Protein AF-A0A914MYS1-F1 (afdb_monomer_lite)

pLDDT: mean 74.55, std 24.19, range [23.77, 98.25]

Foldseek 3Di:
DDDDDDDDDDDDDDPPPPDDLDFDCVLVVPLDDDDPPDPPDDDDDDDDDDDDDDDDDPPDDPPPPVQDDCLQAPVSVLVQLLSVLLLLVCCVVPHQCLLVLLLLLVRSQHPDALVLLLQLLQQSLQQADDPPHLSHDPPRDPVLNVQLQVLSVVSVPDPDRPVSVVSSVSNNVSCSVVNSSSRVVSNVSSVVCVVCVVPDPVSCVSVVLVVPDDPPPSVSSLVSSVVSLLVVLVVLQCQCPVDDHRQNQRGDSNSLSVNQSSLQCCCPRSNRDDPPPVSVVSSVLHHYRPDDDPPDPPDDSCVRHPDDDDDDDDQWDDDPPWIWGKDFDSHWDADPPPRRTQHHRRTIDIDTPPPDDDD

Radius of gyration: 26.2 Å; chains: 1; bounding box: 95×77×82 Å

InterPro domains:
  IPR015212 Regulator of G protein signalling-like domain [PF09128] (69-269)
  IPR016137 RGS domain [PS50132] (73-175)
  IPR036305 RGS domain superfamily [SSF48097] (67-236)
  IPR044926 RGS, subdomain 2 [G3DSA:1.10.167.10] (43-274)
  IPR046349 C1-like domain superfamily [SSF57889] (318-353)

Secondary structure (DSSP, 8-state):
------------------------GGGTTTS--------------------------------SS--S-TTSSHHHHHT-HHHHHHHHHHHHHHS-THHHHHHHHHHT-----HHHHHHHHHHHIIIIISTT-TTPPTT--HHHHHHHHHHHHHHHH---HHHHHHHHHHHHHHHHHHHHHHHHHHHHHHHHHHHHTTT-TTTHHHHHHHHTS-TT-HHHHHHHHHHHHHHHHHHHHHHH-SSSS--GGGS-HHHHHHHHHHHHIIIIIS------HHHHHHHTTS--TTPPPPSSS---GGGGTS-SSS-PPPSEEEETTEEEEEEE--S--B-TTT-PBP-SSS-EEEEE-------

Sequence (359 aa):
MRTTNNSSVPLRAADAAVGRVEPIRSWIETGGMHYVQADVLPIGDEEEEEEEDGGEGSEGDNEDMETAGPFTNLQDLKTRPAHLTVFFTYLLNNANPSSLLFYLITDVFPSSNVKDMRRFAYELFSTFLIPGAPLQLPNISQHDIQAIDKILIKMSSTPSTSTQQQDIEQLRKLFIPTRTKAVGQINEQLALFRRKKHLDPNFVEEYSQLESLARADHSAELRLSERILFRTLSHLMHLANPIGPPEFGNCERKTLALIISVATLIKVVMGLRTNHSNWEKLLDKCPTFLSQLPKTGGTSMFKMLGSGGGTSIKQKLQLKEHQFILQHVFVTVHCYQCREAVWGVNPQAYFCQSKFMYY

Organism: Meloidogyne incognita (NCBI:txid6306)

Structure (mmCIF, N/CA/C/O backbone):
data_AF-A0A914MYS1-F1
#
_entry.id   AF-A0A914MYS1-F1
#
loop_
_atom_site.group_PDB
_atom_site.id
_atom_site.type_symbol
_atom_site.label_atom_id
_atom_site.label_alt_id
_atom_site.label_comp_id
_atom_site.label_asym_id
_atom_site.label_entity_id
_atom_site.label_seq_id
_atom_site.pdbx_PDB_ins_code
_atom_site.Cartn_x
_atom_site.Cartn_y
_atom_site.Cartn_z
_atom_site.occupancy
_atom_site.B_iso_or_equiv
_atom_site.auth_seq_id
_atom_site.auth_comp_id
_atom_site.auth_asym_id
_atom_site.auth_atom_id
_atom_site.pdbx_PDB_model_num
ATOM 1 N N . MET A 1 1 ? 63.834 30.681 18.164 1.00 35.59 1 MET A N 1
ATOM 2 C CA . MET A 1 1 ? 63.649 29.401 17.438 1.00 35.59 1 MET A CA 1
ATOM 3 C C . MET A 1 1 ? 62.329 28.811 17.920 1.00 35.59 1 MET A C 1
ATOM 5 O O . MET A 1 1 ? 62.217 28.569 19.108 1.00 35.59 1 MET A O 1
ATOM 9 N N . ARG A 1 2 ? 61.237 29.006 17.161 1.00 29.62 2 ARG A N 1
ATOM 10 C CA . ARG A 1 2 ? 60.604 28.017 16.247 1.00 29.62 2 ARG A CA 1
ATOM 11 C C . ARG A 1 2 ? 60.186 26.734 16.978 1.00 29.62 2 ARG A C 1
ATOM 13 O O . ARG A 1 2 ? 61.052 26.110 17.562 1.00 29.62 2 ARG A O 1
ATOM 20 N N . THR A 1 3 ? 58.963 26.213 16.945 1.00 29.20 3 THR A N 1
ATOM 21 C CA . THR A 1 3 ? 57.626 26.576 16.422 1.00 29.20 3 THR A CA 1
ATOM 22 C C . THR A 1 3 ? 56.734 25.445 16.958 1.00 29.20 3 THR A C 1
ATOM 24 O O . THR A 1 3 ? 57.130 24.285 16.856 1.00 29.20 3 THR A O 1
ATOM 27 N N . THR A 1 4 ? 55.570 25.737 17.535 1.00 31.97 4 THR A N 1
ATOM 28 C CA . THR A 1 4 ? 54.599 24.718 17.965 1.00 31.97 4 THR A CA 1
ATOM 29 C C . THR A 1 4 ? 53.824 24.208 16.748 1.00 31.97 4 THR A C 1
ATOM 31 O O . THR A 1 4 ? 53.090 24.958 16.110 1.00 31.97 4 THR A O 1
ATOM 34 N N . ASN A 1 5 ? 54.018 22.934 16.396 1.00 29.88 5 ASN A N 1
ATOM 35 C CA . ASN A 1 5 ? 53.283 22.274 15.319 1.00 29.88 5 ASN A CA 1
ATOM 36 C C . ASN A 1 5 ? 51.890 21.875 15.815 1.00 29.88 5 ASN A C 1
ATOM 38 O O . ASN A 1 5 ? 51.742 20.983 16.647 1.00 29.88 5 ASN A O 1
ATOM 42 N N . ASN A 1 6 ? 50.882 22.552 15.277 1.00 30.53 6 ASN A N 1
ATOM 43 C CA . ASN A 1 6 ? 49.473 22.240 15.433 1.00 30.53 6 ASN A CA 1
ATOM 44 C C . ASN A 1 6 ? 49.066 21.380 14.223 1.00 30.53 6 ASN A C 1
ATOM 46 O O . ASN A 1 6 ? 48.874 21.922 13.136 1.00 30.53 6 ASN A O 1
ATOM 50 N N . SER A 1 7 ? 49.004 20.051 14.370 1.00 29.64 7 SER A N 1
ATOM 51 C CA . SER A 1 7 ? 48.441 19.174 13.333 1.00 29.64 7 SER A CA 1
ATOM 52 C C . SER A 1 7 ? 47.048 18.711 13.744 1.00 29.64 7 SER A C 1
ATOM 54 O O . SER A 1 7 ? 46.871 17.847 14.603 1.00 29.64 7 SER A O 1
ATOM 56 N N . SER A 1 8 ? 46.072 19.324 13.094 1.00 29.33 8 SER A N 1
ATOM 57 C CA . SER A 1 8 ? 44.671 18.949 12.993 1.00 29.33 8 SER A CA 1
ATOM 58 C C . SER A 1 8 ? 44.510 17.486 12.565 1.00 29.33 8 SER A C 1
ATOM 60 O O . SER A 1 8 ? 44.857 17.108 11.448 1.00 29.33 8 SER A O 1
ATOM 62 N N . VAL A 1 9 ? 43.938 16.665 13.448 1.00 30.95 9 VAL A N 1
ATOM 63 C CA . VAL A 1 9 ? 43.427 15.331 13.109 1.00 30.95 9 VAL A CA 1
ATOM 64 C C . VAL A 1 9 ? 41.960 15.491 12.686 1.00 30.95 9 VAL A C 1
ATOM 66 O O . VAL A 1 9 ? 41.184 16.077 13.444 1.00 30.95 9 VAL A O 1
ATOM 69 N N . PRO A 1 10 ? 41.549 15.023 11.495 1.00 28.70 10 PRO A N 1
ATOM 70 C CA . PRO A 1 10 ? 40.179 15.183 11.028 1.00 28.70 10 PRO A CA 1
ATOM 71 C C . PRO A 1 10 ? 39.231 14.257 11.801 1.00 28.70 10 PRO A C 1
ATOM 73 O O . PRO A 1 10 ? 39.496 13.064 11.968 1.00 28.70 10 PRO A O 1
ATOM 76 N N . LEU A 1 11 ? 38.103 14.817 12.252 1.00 27.12 11 LEU A N 1
ATOM 77 C CA . LEU A 1 11 ? 36.970 14.062 12.779 1.00 27.12 11 LEU A CA 1
ATOM 78 C C . LEU A 1 11 ? 36.492 13.069 11.713 1.00 27.12 11 LEU A C 1
ATOM 80 O O . LEU A 1 11 ? 35.950 13.455 10.679 1.00 27.12 11 LEU A O 1
ATOM 84 N N . ARG A 1 12 ? 36.688 11.777 11.991 1.00 25.69 12 ARG A N 1
ATOM 85 C CA . ARG A 1 12 ? 36.013 10.679 11.300 1.00 25.69 12 ARG A CA 1
ATOM 86 C C . ARG A 1 12 ? 34.506 10.926 11.353 1.00 25.69 12 ARG A C 1
ATOM 88 O O . ARG A 1 12 ? 33.934 11.013 12.439 1.00 25.69 12 ARG A O 1
ATOM 95 N N . ALA A 1 13 ? 33.887 11.021 10.180 1.00 25.92 13 ALA A N 1
ATOM 96 C CA . ALA A 1 13 ? 32.447 10.943 10.024 1.00 25.92 13 ALA A CA 1
ATOM 97 C C . ALA A 1 13 ? 31.958 9.649 10.688 1.00 25.92 13 ALA A C 1
ATOM 99 O O . ALA A 1 13 ? 32.401 8.553 10.345 1.00 25.92 13 ALA A O 1
ATOM 100 N N . ALA A 1 14 ? 31.104 9.790 11.697 1.00 26.34 14 ALA A N 1
ATOM 101 C CA . ALA A 1 14 ? 30.389 8.671 12.272 1.00 26.34 14 ALA A CA 1
ATOM 102 C C . ALA A 1 14 ? 29.334 8.232 11.252 1.00 26.34 14 ALA A C 1
ATOM 104 O O . ALA A 1 14 ? 28.322 8.910 11.073 1.00 26.34 14 ALA A O 1
ATOM 105 N N . ASP A 1 15 ? 29.595 7.118 10.572 1.00 23.77 15 ASP A N 1
ATOM 106 C CA . ASP A 1 15 ? 28.596 6.404 9.786 1.00 23.77 15 ASP A CA 1
ATOM 107 C C . ASP A 1 15 ? 27.426 6.029 10.701 1.00 23.77 15 ASP A C 1
ATOM 109 O O . ASP A 1 15 ? 27.505 5.122 11.535 1.00 23.77 15 ASP A O 1
ATOM 113 N N . ALA A 1 16 ? 26.319 6.757 10.564 1.00 26.77 16 ALA A N 1
ATOM 114 C CA . ALA A 1 16 ? 25.045 6.373 11.140 1.00 26.77 16 ALA A CA 1
ATOM 115 C C . ALA A 1 16 ? 24.531 5.161 10.356 1.00 26.77 16 ALA A C 1
ATOM 117 O O . ALA A 1 16 ? 23.918 5.297 9.297 1.00 26.77 16 ALA A O 1
ATOM 118 N N . ALA A 1 17 ? 24.804 3.966 10.879 1.00 26.28 17 ALA A N 1
ATOM 119 C CA . ALA A 1 17 ? 24.225 2.718 10.409 1.00 26.28 17 ALA A CA 1
ATOM 120 C C . ALA A 1 17 ? 22.691 2.797 10.502 1.00 26.28 17 ALA A C 1
ATOM 122 O O . ALA A 1 17 ? 22.085 2.556 11.548 1.00 26.28 17 ALA A O 1
ATOM 123 N N . VAL A 1 18 ? 22.051 3.170 9.395 1.00 31.78 18 VAL A N 1
ATOM 124 C CA . VAL A 1 18 ? 20.610 3.020 9.202 1.00 31.78 18 VAL A CA 1
ATOM 125 C C . VAL A 1 18 ? 20.358 1.521 9.122 1.00 31.78 18 VAL A C 1
ATOM 127 O O . VAL A 1 18 ? 20.765 0.874 8.160 1.00 31.78 18 VAL A O 1
ATOM 130 N N . GLY A 1 19 ? 19.751 0.967 10.173 1.00 27.92 19 GLY A N 1
ATOM 131 C CA . GLY A 1 19 ? 19.422 -0.450 10.270 1.00 27.92 19 GLY A CA 1
ATOM 132 C C . GLY A 1 19 ? 18.659 -0.910 9.033 1.00 27.92 19 GLY A C 1
ATOM 133 O O . GLY A 1 19 ? 17.499 -0.552 8.837 1.00 27.92 19 GLY A O 1
ATOM 134 N N . ARG A 1 20 ? 19.337 -1.688 8.189 1.00 29.69 20 ARG A N 1
ATOM 135 C CA . ARG A 1 20 ? 18.742 -2.407 7.068 1.00 29.69 20 ARG A CA 1
ATOM 136 C C . ARG A 1 20 ? 17.764 -3.416 7.676 1.00 29.69 20 ARG A C 1
ATOM 138 O O . ARG A 1 20 ? 18.187 -4.331 8.374 1.00 29.69 20 ARG A O 1
ATOM 145 N N . VAL A 1 21 ? 16.462 -3.203 7.491 1.00 37.59 21 VAL A N 1
ATOM 146 C CA . VAL A 1 21 ? 15.444 -4.193 7.861 1.00 37.59 21 VAL A CA 1
ATOM 147 C C . VAL A 1 21 ? 15.612 -5.353 6.884 1.00 37.59 21 VAL A C 1
ATOM 149 O O . VAL A 1 21 ? 15.306 -5.211 5.703 1.00 37.59 21 VAL A O 1
ATOM 152 N N . GLU A 1 22 ? 16.191 -6.463 7.340 1.00 29.09 22 GLU A N 1
ATOM 153 C CA . GLU A 1 22 ? 16.286 -7.665 6.515 1.00 29.09 22 GLU A CA 1
ATOM 154 C C . GLU A 1 22 ? 14.887 -8.277 6.325 1.00 29.09 22 GLU A C 1
ATOM 156 O O . GLU A 1 22 ? 14.146 -8.405 7.307 1.00 29.09 22 GLU A O 1
ATOM 161 N N . PRO A 1 23 ? 14.508 -8.667 5.093 1.00 37.34 23 PRO A N 1
ATOM 162 C CA . PRO A 1 23 ? 13.283 -9.418 4.854 1.00 37.34 23 PRO A CA 1
ATOM 163 C C . PRO A 1 23 ? 13.288 -10.706 5.679 1.00 37.34 23 PRO A C 1
ATOM 165 O O . PRO A 1 23 ? 14.294 -11.417 5.755 1.00 37.34 23 PRO A O 1
ATOM 168 N N . ILE A 1 24 ? 12.154 -11.037 6.292 1.00 43.22 24 ILE A N 1
ATOM 169 C CA . ILE A 1 24 ? 12.028 -12.276 7.057 1.00 43.22 24 ILE A CA 1
ATOM 170 C C . ILE A 1 24 ? 12.084 -13.464 6.074 1.00 43.22 24 ILE A C 1
ATOM 172 O O . ILE A 1 24 ? 11.140 -13.704 5.320 1.00 43.22 24 ILE A O 1
ATOM 176 N N . ARG A 1 25 ? 13.168 -14.254 6.122 1.00 36.50 25 ARG A N 1
ATOM 177 C CA . ARG A 1 25 ? 13.367 -15.455 5.280 1.00 36.50 25 ARG A CA 1
ATOM 178 C C . ARG A 1 25 ? 12.234 -16.490 5.392 1.00 36.50 25 ARG A C 1
ATOM 180 O O . ARG A 1 25 ? 11.961 -17.184 4.421 1.00 36.50 25 ARG A O 1
ATOM 187 N N . SER A 1 26 ? 11.512 -16.552 6.518 1.00 34.78 26 SER A N 1
ATOM 188 C CA . SER A 1 26 ? 10.449 -17.551 6.735 1.00 34.78 26 SER A CA 1
ATOM 189 C C . SER A 1 26 ? 9.198 -17.369 5.860 1.00 34.78 26 SER A C 1
ATOM 191 O O . SER A 1 26 ? 8.416 -18.307 5.723 1.00 34.78 26 SER A O 1
ATOM 193 N N . TRP A 1 27 ? 8.999 -16.203 5.232 1.00 37.81 27 TRP A N 1
ATOM 194 C CA . TRP A 1 27 ? 7.911 -16.004 4.256 1.00 37.81 27 TRP A CA 1
ATOM 195 C C . TRP A 1 27 ? 8.289 -16.429 2.839 1.00 37.81 27 TRP A C 1
ATOM 197 O O . TRP A 1 27 ? 7.408 -16.614 2.002 1.00 37.81 27 TRP A O 1
ATOM 207 N N . ILE A 1 28 ? 9.590 -16.545 2.562 1.00 39.56 28 ILE A N 1
ATOM 208 C CA . ILE A 1 28 ? 10.127 -16.850 1.234 1.00 39.56 28 ILE A CA 1
ATOM 209 C C . ILE A 1 28 ? 9.990 -18.353 0.952 1.00 39.56 28 ILE A C 1
ATOM 211 O O . ILE A 1 28 ? 9.609 -18.735 -0.149 1.00 39.56 28 ILE A O 1
ATOM 215 N N . GLU A 1 29 ? 10.198 -19.202 1.962 1.00 35.75 29 GLU A N 1
ATOM 216 C CA . GLU A 1 29 ? 10.192 -20.666 1.797 1.00 35.75 29 GLU A CA 1
ATOM 217 C C . GLU A 1 29 ? 8.791 -21.280 1.631 1.00 35.75 29 GLU A C 1
ATOM 219 O O . GLU A 1 29 ? 8.664 -22.371 1.088 1.00 35.75 29 GLU A O 1
ATOM 224 N N . THR A 1 30 ? 7.720 -20.589 2.036 1.00 42.47 30 THR A N 1
ATOM 225 C CA . THR A 1 30 ? 6.346 -21.128 1.947 1.00 42.47 30 THR A CA 1
ATOM 226 C C . THR A 1 30 ? 5.554 -20.635 0.734 1.00 42.47 30 THR A C 1
ATOM 228 O O . THR A 1 30 ? 4.589 -21.281 0.338 1.00 42.47 30 THR A O 1
ATOM 231 N N . GLY A 1 31 ? 5.954 -19.519 0.115 1.00 33.44 31 GLY A N 1
ATOM 232 C CA . GLY A 1 31 ? 5.260 -18.927 -1.038 1.00 33.44 31 GLY A CA 1
ATOM 233 C C . GLY A 1 31 ? 5.864 -19.257 -2.407 1.00 33.44 31 GLY A C 1
ATOM 234 O O . GLY A 1 31 ? 5.400 -18.711 -3.404 1.00 33.44 31 GLY A O 1
ATOM 235 N N . GLY A 1 32 ? 6.915 -20.085 -2.451 1.00 32.94 32 GLY A N 1
ATOM 236 C CA . GLY A 1 32 ? 7.741 -20.328 -3.640 1.00 32.94 32 GLY A CA 1
ATOM 237 C C . GLY A 1 32 ? 7.790 -21.775 -4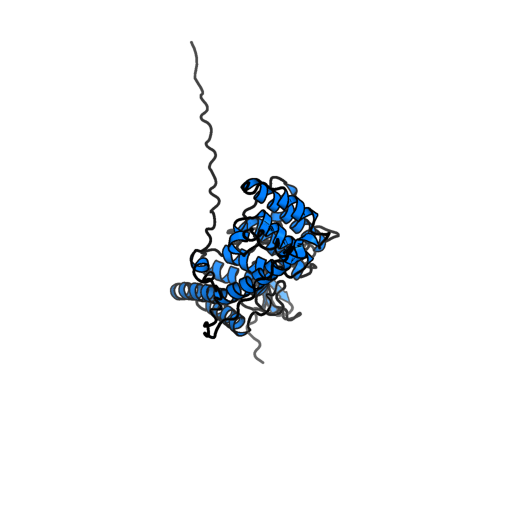.136 1.00 32.94 32 GLY A C 1
ATOM 238 O O . GLY A 1 32 ? 8.675 -22.100 -4.921 1.00 32.94 32 GLY A O 1
ATOM 239 N N . MET A 1 33 ? 6.889 -22.664 -3.701 1.00 27.86 33 MET A N 1
ATOM 240 C CA . MET A 1 33 ? 6.818 -23.994 -4.315 1.00 27.86 33 MET A CA 1
ATOM 241 C C . MET A 1 33 ? 6.222 -23.875 -5.722 1.00 27.86 33 MET A C 1
ATOM 243 O O . MET A 1 33 ? 5.028 -23.639 -5.890 1.00 27.86 33 MET A O 1
ATOM 247 N N . HIS A 1 34 ? 7.101 -24.003 -6.717 1.00 31.89 34 HIS A N 1
ATOM 248 C CA . HIS A 1 34 ? 6.790 -24.122 -8.134 1.00 31.89 34 HIS A CA 1
ATOM 249 C C . HIS A 1 34 ? 5.657 -25.129 -8.373 1.00 31.89 34 HIS A C 1
ATOM 251 O O . HIS A 1 34 ? 5.813 -26.314 -8.090 1.00 31.89 34 HIS A O 1
ATOM 257 N N . TYR A 1 35 ? 4.551 -24.675 -8.962 1.00 26.95 35 TYR A N 1
ATOM 258 C CA . TYR A 1 35 ? 3.716 -25.543 -9.784 1.00 26.95 35 TYR A CA 1
ATOM 259 C C . TYR A 1 35 ? 4.223 -25.410 -11.217 1.00 26.95 35 TYR A C 1
ATOM 261 O O . TYR A 1 35 ? 3.844 -24.495 -11.944 1.00 26.95 35 TYR A O 1
ATOM 269 N N . VAL A 1 36 ? 5.132 -26.306 -11.597 1.00 26.16 36 VAL A N 1
ATOM 270 C CA . VAL A 1 36 ? 5.271 -26.690 -13.001 1.00 26.16 36 VAL A CA 1
ATOM 271 C C . VAL A 1 36 ? 4.129 -27.669 -13.238 1.00 26.16 36 VAL A C 1
ATOM 273 O O . VAL A 1 36 ? 4.161 -28.785 -12.722 1.00 26.16 36 VAL A O 1
ATOM 276 N N . GLN A 1 37 ? 3.078 -27.233 -13.927 1.00 25.05 37 GLN A N 1
ATOM 277 C CA . GLN A 1 37 ? 2.072 -28.160 -14.428 1.00 25.05 37 GLN A CA 1
ATOM 278 C C . GLN A 1 37 ? 2.720 -28.928 -15.584 1.00 25.05 37 GLN A C 1
ATOM 280 O O . GLN A 1 37 ? 2.880 -28.404 -16.681 1.00 25.05 37 GLN A O 1
ATOM 285 N N . ALA A 1 38 ? 3.196 -30.134 -15.286 1.00 26.69 38 ALA A N 1
ATOM 286 C CA . ALA A 1 38 ? 3.610 -31.100 -16.285 1.00 26.69 38 ALA A CA 1
ATOM 287 C C . ALA A 1 38 ? 2.357 -31.851 -16.742 1.00 26.69 38 ALA A C 1
ATOM 289 O O . ALA A 1 38 ? 1.888 -32.749 -16.043 1.00 26.69 38 ALA A O 1
ATOM 290 N N . ASP A 1 39 ? 1.812 -31.480 -17.897 1.00 27.77 39 ASP A N 1
ATOM 291 C CA . ASP A 1 39 ? 0.830 -32.314 -18.583 1.00 27.77 39 ASP A CA 1
ATOM 292 C C . ASP A 1 39 ? 1.596 -33.456 -19.272 1.00 27.77 39 ASP A C 1
ATOM 294 O O . ASP A 1 39 ? 2.022 -33.360 -20.420 1.00 27.77 39 ASP A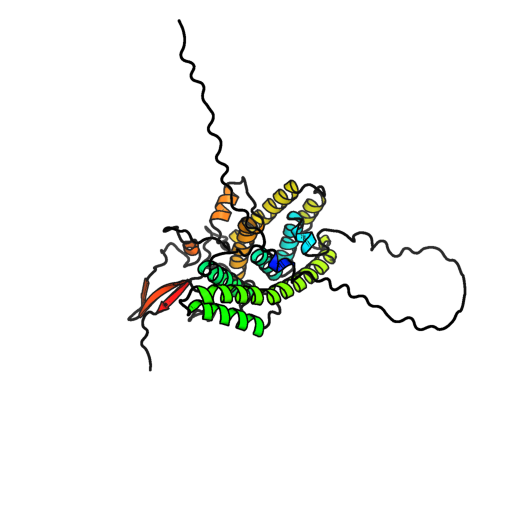 O 1
ATOM 298 N N . VAL A 1 40 ? 1.837 -34.540 -18.528 1.00 29.86 40 VAL A N 1
ATOM 299 C CA . VAL A 1 40 ? 2.242 -35.831 -19.098 1.00 29.86 40 VAL A CA 1
ATOM 300 C C . VAL A 1 40 ? 0.962 -36.528 -19.547 1.00 29.86 40 VAL A C 1
ATOM 302 O O . VAL A 1 40 ? 0.255 -37.125 -18.735 1.00 29.86 40 VAL A O 1
ATOM 305 N N . LEU A 1 41 ? 0.642 -36.430 -20.835 1.00 32.88 41 LEU A N 1
ATOM 306 C CA . LEU A 1 41 ? -0.335 -37.318 -21.459 1.00 32.88 41 LEU A CA 1
ATOM 307 C C . LEU A 1 41 ? 0.332 -38.684 -21.704 1.00 32.88 41 LEU A C 1
ATOM 309 O O . LEU A 1 41 ? 1.464 -38.719 -22.192 1.00 32.88 41 LEU A O 1
ATOM 313 N N . PRO A 1 42 ? -0.318 -39.809 -21.358 1.00 35.03 42 PRO A N 1
ATOM 314 C CA . PRO A 1 42 ? 0.213 -41.125 -21.670 1.00 35.03 42 PRO A CA 1
ATOM 315 C C . PRO A 1 42 ? 0.106 -41.371 -23.178 1.00 35.03 42 PRO A C 1
ATOM 317 O O . PRO A 1 42 ? -0.968 -41.244 -23.765 1.00 35.03 42 PRO A O 1
ATOM 320 N N . ILE A 1 43 ? 1.244 -41.718 -23.775 1.00 34.75 43 ILE A N 1
ATOM 321 C CA . ILE A 1 43 ? 1.382 -42.213 -25.145 1.00 34.75 43 ILE A CA 1
ATOM 322 C C . ILE A 1 43 ? 0.580 -43.517 -25.243 1.00 34.75 43 ILE A C 1
ATOM 324 O O . ILE A 1 43 ? 0.881 -44.481 -24.540 1.00 34.75 43 ILE A O 1
ATOM 328 N N . GLY A 1 44 ? -0.476 -43.503 -26.054 1.00 32.75 44 GLY A N 1
ATOM 329 C CA . GLY A 1 44 ? -1.104 -44.704 -26.588 1.00 32.75 44 GLY A CA 1
ATOM 330 C C . GLY A 1 44 ? -0.463 -45.003 -27.936 1.00 32.75 44 GLY A C 1
ATOM 331 O O . GLY A 1 44 ? -0.411 -44.123 -28.792 1.00 32.75 44 GLY A O 1
ATOM 332 N N . ASP A 1 45 ? 0.068 -46.211 -28.066 1.00 35.16 45 ASP A N 1
ATOM 333 C CA . ASP A 1 45 ? 0.573 -46.778 -29.310 1.00 35.16 45 ASP A CA 1
ATOM 334 C C . ASP A 1 45 ? -0.589 -46.974 -30.297 1.00 35.16 45 ASP A C 1
ATOM 336 O O . ASP A 1 45 ? -1.639 -47.448 -29.872 1.00 35.16 45 ASP A O 1
ATOM 340 N N . GLU A 1 46 ? -0.400 -46.618 -31.572 1.00 37.34 46 GLU A N 1
ATOM 341 C CA . GLU A 1 46 ? -0.945 -47.307 -32.760 1.00 37.34 46 GLU A CA 1
ATOM 342 C C . GLU A 1 46 ? -0.457 -46.601 -34.053 1.00 37.34 46 GLU A C 1
ATOM 344 O O . GLU A 1 46 ? -0.887 -45.504 -34.391 1.00 37.34 46 GLU A O 1
ATOM 349 N N . GLU A 1 47 ? 0.537 -47.247 -34.674 1.00 35.31 47 GLU A N 1
ATOM 350 C CA . GLU A 1 47 ? 0.767 -47.518 -36.109 1.00 35.31 47 GLU A CA 1
ATOM 351 C C . GLU A 1 47 ? 0.721 -46.388 -37.174 1.00 35.31 47 GLU A C 1
ATOM 353 O O . GLU A 1 47 ? -0.314 -45.826 -37.508 1.00 35.31 47 GLU A O 1
ATOM 358 N N . GLU A 1 48 ? 1.925 -46.135 -37.714 1.00 37.94 48 GLU A N 1
ATOM 359 C CA . GLU A 1 48 ? 2.349 -45.900 -39.112 1.00 37.94 48 GLU A CA 1
ATOM 360 C C . GLU A 1 48 ? 1.321 -45.449 -40.170 1.00 37.94 48 GLU A C 1
ATOM 362 O O . GLU A 1 48 ? 0.406 -46.185 -40.507 1.00 37.94 48 GLU A O 1
ATOM 367 N N . GLU A 1 49 ? 1.618 -44.323 -40.834 1.00 36.91 49 GLU A N 1
ATOM 368 C CA . GLU A 1 49 ? 1.617 -44.213 -42.304 1.00 36.91 49 GLU A CA 1
ATOM 369 C C . GLU A 1 49 ? 2.504 -43.014 -42.720 1.00 36.91 49 GLU A C 1
ATOM 371 O O . GLU A 1 49 ? 2.298 -41.874 -42.300 1.00 36.91 49 GLU A O 1
ATOM 376 N N . GLU A 1 50 ? 3.563 -43.310 -43.480 1.00 38.03 50 GLU A N 1
ATOM 377 C CA . GLU A 1 50 ? 4.517 -42.362 -44.065 1.00 38.03 50 GLU A CA 1
ATOM 378 C C . GLU A 1 50 ? 3.920 -41.718 -45.323 1.00 38.03 50 GLU A C 1
ATOM 380 O O . GLU A 1 50 ? 3.566 -42.449 -46.239 1.00 38.03 50 GLU A O 1
ATOM 385 N N . GLU A 1 51 ? 3.925 -40.385 -45.436 1.00 38.34 51 GLU A N 1
ATOM 386 C CA . GLU A 1 51 ? 4.074 -39.705 -46.733 1.00 38.34 51 GLU A CA 1
ATOM 387 C C . GLU A 1 51 ? 4.913 -38.423 -46.556 1.00 38.34 51 GLU A C 1
ATOM 389 O O . GLU A 1 51 ? 4.515 -37.467 -45.887 1.00 38.34 51 GLU A O 1
ATOM 394 N N . GLU A 1 52 ? 6.116 -38.430 -47.141 1.00 42.34 52 GLU A N 1
ATOM 395 C CA . GLU A 1 52 ? 6.943 -37.247 -47.391 1.00 42.34 52 GLU A CA 1
ATOM 396 C C . GLU A 1 52 ? 6.349 -36.446 -48.563 1.00 42.34 52 GLU A C 1
ATOM 398 O O . GLU A 1 52 ? 6.286 -36.954 -49.682 1.00 42.34 52 GLU A O 1
ATOM 403 N N . ASP A 1 53 ? 6.020 -35.168 -48.357 1.00 41.97 53 ASP A N 1
ATOM 404 C CA . ASP A 1 53 ? 6.078 -34.176 -49.437 1.00 41.97 53 ASP A CA 1
ATOM 405 C C . ASP A 1 53 ? 6.558 -32.821 -48.901 1.00 41.97 53 ASP A C 1
ATOM 407 O O . ASP A 1 53 ? 6.099 -32.313 -47.874 1.00 41.97 53 ASP A O 1
ATOM 411 N N . GLY A 1 54 ? 7.560 -32.276 -49.584 1.00 37.28 54 GLY A N 1
ATOM 412 C CA . GLY A 1 54 ? 8.280 -31.070 -49.210 1.00 37.28 54 GLY A CA 1
ATOM 413 C C . GLY A 1 54 ? 7.589 -29.807 -49.713 1.00 37.28 54 GLY A C 1
ATOM 414 O O . GLY A 1 54 ? 7.163 -29.722 -50.860 1.00 37.28 54 GLY A O 1
ATOM 415 N N . GLY A 1 55 ? 7.556 -28.773 -48.873 1.00 33.25 55 GLY A N 1
ATOM 416 C CA . GLY A 1 55 ? 7.001 -27.476 -49.254 1.00 33.25 55 GLY A CA 1
ATOM 417 C C . GLY A 1 55 ? 7.276 -26.385 -48.227 1.00 33.25 55 GLY A C 1
ATOM 418 O O . GLY A 1 55 ? 6.494 -26.170 -47.314 1.00 33.25 55 GLY A O 1
ATOM 419 N N . GLU A 1 56 ? 8.432 -25.750 -48.397 1.00 36.53 56 GLU A N 1
ATOM 420 C CA . GLU A 1 56 ? 8.850 -24.395 -48.012 1.00 36.53 56 GLU A CA 1
ATOM 421 C C . GLU A 1 56 ? 7.891 -23.506 -47.183 1.00 36.53 56 GLU A C 1
ATOM 423 O O . GLU A 1 56 ? 6.792 -23.162 -47.608 1.00 36.53 56 GLU A O 1
ATOM 428 N N . GLY A 1 57 ? 8.427 -22.970 -46.074 1.00 35.03 57 GLY A N 1
ATOM 429 C CA . GLY A 1 57 ? 8.036 -21.654 -45.552 1.00 35.03 57 GLY A CA 1
ATOM 430 C C . GLY A 1 57 ? 7.176 -21.635 -44.287 1.00 35.03 57 GLY A C 1
ATOM 431 O O . GLY A 1 57 ? 6.089 -21.067 -44.300 1.00 35.03 57 GLY A O 1
ATOM 432 N N . SER A 1 58 ? 7.679 -22.160 -43.163 1.00 35.69 58 SER A N 1
ATOM 433 C CA . SER A 1 58 ? 7.132 -21.793 -41.848 1.00 35.69 58 SER A CA 1
ATOM 434 C C . SER A 1 58 ? 7.552 -20.361 -41.494 1.00 35.69 58 SER A C 1
ATOM 436 O O . SER A 1 58 ? 8.579 -20.144 -40.855 1.00 35.69 58 SER A O 1
ATOM 438 N N . GLU A 1 59 ? 6.759 -19.370 -41.908 1.00 46.16 59 GLU A N 1
ATOM 439 C CA . GLU A 1 59 ? 6.698 -18.047 -41.262 1.00 46.16 59 GLU A CA 1
ATOM 440 C C . GLU A 1 59 ? 5.764 -18.095 -40.038 1.00 46.16 59 GLU A C 1
ATOM 442 O O . GLU A 1 59 ? 4.834 -17.304 -39.887 1.00 46.16 59 GLU A O 1
ATOM 447 N N . GLY A 1 60 ? 6.012 -19.056 -39.153 1.00 42.75 60 GLY A N 1
ATOM 448 C CA . GLY A 1 60 ? 5.394 -19.167 -37.840 1.00 42.75 60 GLY A CA 1
ATOM 449 C C . GLY A 1 60 ? 6.492 -19.368 -36.807 1.00 42.75 60 GLY A C 1
ATOM 450 O O . GLY A 1 60 ? 7.383 -20.184 -37.019 1.00 42.75 60 GLY A O 1
ATOM 451 N N . ASP A 1 61 ? 6.401 -18.606 -35.720 1.00 36.81 61 ASP A N 1
ATOM 452 C CA . ASP A 1 61 ? 7.121 -18.794 -34.454 1.00 36.81 61 ASP A CA 1
ATOM 453 C C . ASP A 1 61 ? 8.468 -18.064 -34.312 1.00 36.81 61 ASP A C 1
ATOM 455 O O . ASP A 1 61 ? 9.510 -18.631 -34.003 1.00 36.81 61 ASP A O 1
ATOM 459 N N . ASN A 1 62 ? 8.413 -16.731 -34.417 1.00 39.28 62 ASN A N 1
ATOM 460 C CA . ASN A 1 62 ? 9.342 -15.840 -33.704 1.00 39.28 62 ASN A CA 1
ATOM 461 C C . ASN A 1 62 ? 8.687 -15.222 -32.445 1.00 39.28 62 ASN A C 1
ATOM 463 O O . ASN A 1 62 ? 8.993 -14.085 -32.091 1.00 39.28 62 ASN A O 1
ATOM 467 N N . GLU A 1 63 ? 7.779 -15.931 -31.759 1.00 45.06 63 GLU A N 1
ATOM 468 C CA . GLU A 1 63 ? 7.227 -15.483 -30.460 1.00 45.06 63 GLU A CA 1
ATOM 469 C C . GLU A 1 63 ? 7.979 -16.052 -29.235 1.00 45.06 63 GLU A C 1
ATOM 471 O O . GLU A 1 63 ? 7.790 -15.569 -28.119 1.00 45.06 63 GLU A O 1
ATOM 476 N N . ASP A 1 64 ? 8.935 -16.969 -29.422 1.00 40.75 64 ASP A N 1
ATOM 477 C CA . ASP A 1 64 ? 9.526 -17.752 -28.322 1.00 40.75 64 ASP A CA 1
ATOM 478 C C . ASP A 1 64 ? 10.974 -17.385 -27.931 1.00 40.75 64 ASP A C 1
ATOM 480 O O . ASP A 1 64 ? 11.755 -18.229 -27.487 1.00 40.75 64 ASP A O 1
ATOM 484 N N . MET A 1 65 ? 11.358 -16.102 -28.014 1.00 41.22 65 MET A N 1
ATOM 485 C CA . MET A 1 65 ? 12.672 -15.646 -27.513 1.00 41.22 65 MET A CA 1
ATOM 486 C C . MET A 1 65 ? 12.657 -14.316 -26.728 1.00 41.22 65 MET A C 1
ATOM 488 O O . MET A 1 65 ? 13.670 -13.624 -26.646 1.00 41.22 65 MET A O 1
ATOM 492 N N . GLU A 1 66 ? 11.545 -13.965 -26.072 1.00 47.84 66 GLU A N 1
ATOM 493 C CA . GLU A 1 66 ? 11.516 -12.957 -24.984 1.00 47.84 66 GLU A CA 1
ATOM 494 C C . GLU A 1 66 ? 11.317 -13.636 -23.605 1.00 47.84 66 GLU A C 1
ATOM 496 O O . GLU A 1 66 ? 10.678 -13.111 -22.696 1.00 47.84 66 GLU A O 1
ATOM 501 N N . THR A 1 67 ? 11.831 -14.857 -23.431 1.00 48.75 67 THR A N 1
ATOM 502 C CA . THR A 1 67 ? 11.419 -15.789 -22.360 1.00 48.75 67 THR A CA 1
ATOM 503 C C . THR A 1 67 ? 12.113 -15.620 -20.998 1.00 48.75 67 THR A C 1
ATOM 505 O O . THR A 1 67 ? 11.823 -16.371 -20.069 1.00 48.75 67 THR A O 1
ATOM 508 N N . ALA A 1 68 ? 12.961 -14.605 -20.792 1.00 65.81 68 ALA A N 1
ATOM 509 C CA . ALA A 1 68 ? 13.591 -14.355 -19.485 1.00 65.81 68 ALA A CA 1
ATOM 510 C C . ALA A 1 68 ? 13.799 -12.858 -19.194 1.00 65.81 68 ALA A C 1
ATOM 512 O O . ALA A 1 68 ? 14.922 -12.349 -19.191 1.00 65.81 68 ALA A O 1
ATOM 513 N N . GLY A 1 69 ? 12.702 -12.133 -18.961 1.00 82.25 69 GLY A N 1
ATOM 514 C CA . GLY A 1 69 ? 12.726 -10.731 -18.537 1.00 82.25 69 GLY A CA 1
ATOM 515 C C . GLY A 1 69 ? 12.275 -10.545 -17.081 1.00 82.25 69 GLY A C 1
ATOM 516 O O . GLY A 1 69 ? 11.561 -11.386 -16.542 1.00 82.25 69 GLY A O 1
ATOM 517 N N . PRO A 1 70 ? 12.584 -9.408 -16.430 1.00 89.88 70 PRO A N 1
ATOM 518 C CA . PRO A 1 70 ? 12.134 -9.124 -15.060 1.00 89.88 70 PRO A CA 1
ATOM 519 C C . PRO A 1 70 ? 10.613 -9.146 -14.846 1.00 89.88 70 PRO A C 1
ATOM 521 O O . PRO A 1 70 ? 10.148 -9.193 -13.714 1.00 89.88 70 PRO A O 1
ATOM 524 N N . PHE A 1 71 ? 9.827 -9.098 -15.922 1.00 93.06 71 PHE A N 1
ATOM 525 C CA . PHE A 1 71 ? 8.368 -9.173 -15.878 1.00 93.06 71 PHE A CA 1
ATOM 526 C C . PHE A 1 71 ? 7.818 -10.605 -15.927 1.00 93.06 71 PHE A C 1
ATOM 528 O O . PHE A 1 71 ? 6.598 -10.761 -15.972 1.00 93.06 71 PHE A O 1
ATOM 535 N N . THR A 1 72 ? 8.662 -11.644 -15.943 1.00 91.62 72 THR A N 1
ATOM 536 C CA . THR A 1 72 ? 8.218 -13.048 -15.995 1.00 91.62 72 THR A CA 1
ATOM 537 C C . THR A 1 72 ? 7.443 -13.435 -14.737 1.00 91.62 72 THR A C 1
ATOM 539 O O . THR A 1 72 ? 6.313 -13.919 -14.827 1.00 91.62 72 THR A O 1
ATOM 542 N N . ASN A 1 73 ? 8.016 -13.172 -13.562 1.00 90.50 73 ASN A N 1
ATOM 543 C CA . ASN A 1 73 ? 7.410 -13.478 -12.270 1.00 90.50 73 ASN A CA 1
ATOM 544 C C . ASN A 1 73 ? 7.768 -12.410 -11.223 1.00 90.50 73 ASN A C 1
ATOM 546 O O . ASN A 1 73 ? 8.678 -11.600 -11.401 1.00 90.50 73 ASN A O 1
ATOM 550 N N . LEU A 1 74 ? 7.044 -12.424 -10.103 1.00 94.12 74 LEU A N 1
ATOM 551 C CA . LEU A 1 74 ? 7.235 -11.458 -9.023 1.00 94.12 74 LEU A CA 1
ATOM 552 C C . LEU A 1 74 ? 8.625 -11.528 -8.365 1.00 94.12 74 LEU A C 1
ATOM 554 O O . LEU A 1 74 ? 9.112 -10.498 -7.902 1.00 94.12 74 LEU A O 1
ATOM 558 N N . GLN A 1 75 ? 9.269 -12.698 -8.295 1.00 91.88 75 GLN A N 1
ATOM 559 C CA . GLN A 1 75 ? 10.591 -12.804 -7.664 1.00 91.88 75 GLN A CA 1
ATOM 560 C C . GLN A 1 75 ? 11.640 -12.055 -8.480 1.00 91.88 75 GLN A C 1
ATOM 562 O O . GLN A 1 75 ? 12.359 -11.228 -7.918 1.00 91.88 75 GLN A O 1
ATOM 567 N N . ASP A 1 76 ? 11.648 -12.252 -9.797 1.00 92.00 76 ASP A N 1
ATOM 568 C CA . ASP A 1 76 ? 12.551 -11.537 -10.698 1.00 92.00 76 ASP A CA 1
ATOM 569 C C . ASP A 1 76 ? 12.262 -10.035 -10.686 1.00 92.00 76 ASP A C 1
ATOM 571 O O . ASP A 1 76 ? 13.185 -9.226 -10.546 1.00 92.00 76 ASP A O 1
ATOM 575 N N . LEU A 1 77 ? 10.981 -9.651 -10.718 1.00 94.69 77 LEU A N 1
ATOM 576 C CA . LEU A 1 77 ? 10.560 -8.250 -10.693 1.00 94.69 77 LEU A CA 1
ATOM 577 C C . LEU A 1 77 ? 11.094 -7.497 -9.468 1.00 94.69 77 LEU A C 1
ATOM 579 O O . LEU A 1 77 ? 11.557 -6.364 -9.586 1.00 94.69 77 LEU A O 1
ATOM 583 N N . LYS A 1 78 ? 11.071 -8.123 -8.285 1.00 93.75 78 LYS A N 1
ATOM 584 C CA . LYS A 1 78 ? 11.557 -7.509 -7.035 1.00 93.75 78 LYS A CA 1
ATOM 585 C C . LYS A 1 78 ? 13.048 -7.195 -7.056 1.00 93.75 78 LYS A C 1
ATOM 587 O O . LYS A 1 78 ? 13.481 -6.288 -6.348 1.00 93.75 78 LYS A O 1
ATOM 592 N N . THR A 1 79 ? 13.834 -7.925 -7.845 1.00 91.69 79 THR A N 1
ATOM 593 C CA . THR A 1 79 ? 15.277 -7.662 -7.973 1.00 91.69 79 THR A CA 1
ATOM 594 C C . THR A 1 79 ? 15.573 -6.410 -8.804 1.00 91.69 79 THR A C 1
ATOM 596 O O . THR A 1 79 ? 16.699 -5.907 -8.789 1.00 91.69 79 THR A O 1
ATOM 599 N N . ARG A 1 80 ? 14.561 -5.885 -9.507 1.00 94.00 80 ARG A N 1
ATOM 600 C CA . ARG A 1 80 ? 14.671 -4.811 -10.492 1.00 94.00 80 ARG A CA 1
ATOM 601 C C . ARG A 1 80 ? 13.784 -3.620 -10.104 1.00 94.00 80 ARG A C 1
ATOM 603 O O . ARG A 1 80 ? 12.642 -3.529 -10.563 1.00 94.00 80 ARG A O 1
ATOM 610 N N . PRO A 1 81 ? 14.260 -2.700 -9.241 1.00 94.25 81 PRO A N 1
ATOM 611 C CA . PRO A 1 81 ? 13.435 -1.624 -8.690 1.00 94.25 81 PRO A CA 1
ATOM 612 C C . PRO A 1 81 ? 12.774 -0.739 -9.758 1.00 94.25 81 PRO A C 1
ATOM 614 O O . PRO A 1 81 ? 11.621 -0.336 -9.575 1.00 94.25 81 PRO A O 1
ATOM 617 N N . ALA A 1 82 ? 13.444 -0.486 -10.888 1.00 94.69 82 ALA A N 1
ATOM 618 C CA . ALA A 1 82 ? 12.856 0.315 -11.962 1.00 94.69 82 ALA A CA 1
ATOM 619 C C . ALA A 1 82 ? 11.711 -0.422 -12.659 1.00 94.69 82 ALA A C 1
ATOM 621 O O . ALA A 1 82 ? 10.649 0.157 -12.871 1.00 94.69 82 ALA A O 1
ATOM 622 N N . HIS A 1 83 ? 11.898 -1.711 -12.947 1.00 94.81 83 HIS A N 1
ATOM 623 C CA . HIS A 1 83 ? 10.875 -2.550 -13.568 1.00 94.81 83 HIS A CA 1
ATOM 624 C C . HIS A 1 83 ? 9.652 -2.673 -12.654 1.00 94.81 83 HIS A C 1
ATOM 626 O O . HIS A 1 83 ? 8.521 -2.495 -13.103 1.00 94.81 83 HIS A O 1
ATOM 632 N N . LEU A 1 84 ? 9.876 -2.896 -11.356 1.00 96.62 84 LEU A N 1
ATOM 633 C CA . LEU A 1 84 ? 8.817 -2.921 -10.349 1.00 96.62 84 LEU A CA 1
ATOM 634 C C . LEU A 1 84 ? 8.052 -1.597 -10.297 1.00 96.62 84 LEU A C 1
ATOM 636 O O . LEU A 1 84 ? 6.823 -1.603 -10.256 1.00 96.62 84 LEU A O 1
ATOM 640 N N . THR A 1 85 ? 8.765 -0.469 -10.316 1.00 96.25 85 THR A N 1
ATOM 641 C CA . THR A 1 85 ? 8.156 0.868 -10.278 1.00 96.25 85 THR A CA 1
ATOM 642 C C . THR A 1 85 ? 7.316 1.135 -11.523 1.00 96.25 85 THR A C 1
ATOM 644 O O . THR A 1 85 ? 6.197 1.626 -11.421 1.00 96.25 85 THR A O 1
ATOM 647 N N . VAL A 1 86 ? 7.829 0.766 -12.693 1.00 94.06 86 VAL A N 1
ATOM 648 C CA . VAL A 1 86 ? 7.129 0.895 -13.972 1.00 94.06 86 VAL A CA 1
ATOM 649 C C . VAL A 1 86 ? 5.871 0.019 -13.986 1.00 94.06 86 VAL A C 1
ATOM 651 O O . VAL A 1 86 ? 4.782 0.514 -14.265 1.00 94.06 86 VAL A O 1
ATOM 654 N N . PHE A 1 87 ? 5.960 -1.242 -13.557 1.00 95.75 87 PHE A N 1
ATOM 655 C CA . PHE A 1 87 ? 4.778 -2.094 -13.399 1.00 95.75 87 PHE A CA 1
ATOM 656 C C . PHE A 1 87 ? 3.762 -1.510 -12.402 1.00 95.75 87 PHE A C 1
ATOM 658 O O . PHE A 1 87 ? 2.564 -1.499 -12.676 1.00 95.75 87 PHE A O 1
ATOM 665 N N . PHE A 1 88 ? 4.217 -0.961 -11.274 1.00 96.38 88 PHE A N 1
ATOM 666 C CA . PHE A 1 88 ? 3.345 -0.291 -10.309 1.00 96.38 88 PHE A CA 1
ATOM 667 C C . PHE A 1 88 ? 2.605 0.913 -10.918 1.00 96.38 88 PHE A C 1
ATOM 669 O O . PHE A 1 88 ? 1.395 1.042 -10.718 1.00 96.38 88 PHE A O 1
ATOM 676 N N . THR A 1 89 ? 3.287 1.755 -11.698 1.00 93.38 89 THR A N 1
ATOM 677 C CA . THR A 1 89 ? 2.658 2.881 -12.410 1.00 93.38 89 THR A CA 1
ATOM 678 C C . THR A 1 89 ? 1.617 2.399 -13.418 1.00 93.38 89 THR A C 1
ATOM 680 O O . THR A 1 89 ? 0.519 2.952 -13.473 1.00 93.38 89 THR A O 1
ATOM 683 N N . TYR A 1 90 ? 1.901 1.317 -14.151 1.00 93.50 90 TYR A N 1
ATOM 684 C CA . TYR A 1 90 ? 0.900 0.688 -15.015 1.00 93.50 90 TYR A CA 1
ATOM 685 C C . TYR A 1 90 ? -0.347 0.268 -14.224 1.00 93.50 90 TYR A C 1
ATOM 687 O O . TYR A 1 90 ? -1.465 0.550 -14.659 1.00 93.50 90 TYR A O 1
ATOM 695 N N . LEU A 1 91 ? -0.178 -0.356 -13.050 1.00 95.06 91 LEU A N 1
ATOM 696 C CA . LEU A 1 91 ? -1.310 -0.754 -12.208 1.00 95.06 91 LEU A CA 1
ATOM 697 C C . LEU A 1 91 ? -2.124 0.439 -11.711 1.00 95.06 91 LEU A C 1
ATOM 699 O O . LEU A 1 91 ? -3.342 0.319 -11.629 1.00 95.06 91 LEU A O 1
ATOM 703 N N . LEU A 1 92 ? -1.491 1.569 -11.389 1.00 93.31 92 LEU A N 1
ATOM 704 C CA . LEU A 1 92 ? -2.206 2.782 -10.979 1.00 93.31 92 LEU A CA 1
ATOM 705 C C . LEU A 1 92 ? -3.126 3.320 -12.080 1.00 93.31 92 LEU A C 1
ATOM 707 O O . LEU A 1 92 ? -4.226 3.774 -11.772 1.00 93.31 92 LEU A O 1
ATOM 711 N N . ASN A 1 93 ? -2.683 3.249 -13.335 1.00 90.38 93 ASN A N 1
ATOM 712 C CA . ASN A 1 93 ? -3.421 3.793 -14.475 1.00 90.38 93 ASN A CA 1
ATOM 713 C C . ASN A 1 93 ? -4.468 2.817 -15.031 1.00 90.38 93 ASN A C 1
ATOM 715 O O . ASN A 1 93 ? -5.510 3.248 -15.516 1.00 90.38 93 ASN A O 1
ATOM 719 N N . ASN A 1 94 ? -4.206 1.508 -14.955 1.00 90.56 94 ASN A N 1
ATOM 720 C CA . ASN A 1 94 ? -4.970 0.507 -15.708 1.00 90.56 94 ASN A CA 1
ATOM 721 C C . ASN A 1 94 ? -5.665 -0.553 -14.847 1.00 90.56 94 ASN A C 1
ATOM 723 O O . ASN A 1 94 ? -6.487 -1.313 -15.362 1.00 90.56 94 ASN A O 1
ATOM 727 N N . ALA A 1 95 ? -5.318 -0.676 -13.564 1.00 91.69 95 ALA A N 1
ATOM 728 C CA . ALA A 1 95 ? -5.759 -1.797 -12.740 1.00 91.69 95 ALA A CA 1
ATOM 729 C C . ALA A 1 95 ? -5.887 -1.424 -11.250 1.00 91.69 95 ALA A C 1
ATOM 731 O O . ALA A 1 95 ? -6.099 -0.273 -10.872 1.00 91.69 95 ALA A O 1
ATOM 732 N N . ASN A 1 96 ? -5.826 -2.437 -10.380 1.00 92.38 96 ASN A N 1
ATOM 733 C CA . ASN A 1 96 ? -5.826 -2.269 -8.933 1.00 92.38 96 ASN A CA 1
ATOM 734 C C . ASN A 1 96 ? -4.428 -2.587 -8.361 1.00 92.38 96 ASN A C 1
ATOM 736 O O . ASN A 1 96 ? -4.023 -3.751 -8.402 1.00 92.38 96 ASN A O 1
ATOM 740 N N . PRO A 1 97 ? -3.702 -1.610 -7.783 1.00 97.12 97 PRO A N 1
ATOM 741 C CA . PRO A 1 97 ? -2.365 -1.832 -7.232 1.00 97.12 97 PRO A CA 1
ATOM 742 C C . PRO A 1 97 ? -2.360 -2.515 -5.853 1.00 97.12 97 PRO A C 1
ATOM 744 O O . PRO A 1 97 ? -1.281 -2.807 -5.333 1.00 97.12 97 PRO A O 1
ATOM 747 N N . SER A 1 98 ? -3.523 -2.752 -5.229 1.00 97.88 98 SER A N 1
ATOM 748 C CA . SER A 1 98 ? -3.617 -3.219 -3.838 1.00 97.88 98 SER A CA 1
ATOM 749 C C . SER A 1 98 ? -2.825 -4.494 -3.560 1.00 97.88 98 SER A C 1
ATOM 751 O O . SER A 1 98 ? -2.145 -4.561 -2.540 1.00 97.88 98 SER A O 1
ATOM 753 N N . SER A 1 99 ? -2.871 -5.487 -4.452 1.00 98.00 99 SER A N 1
ATOM 754 C CA . SER A 1 99 ? -2.192 -6.777 -4.256 1.00 98.00 99 SER A CA 1
ATOM 755 C C . SER A 1 99 ? -0.675 -6.622 -4.249 1.00 98.00 99 SER A C 1
ATOM 757 O O . SER A 1 99 ? -0.017 -7.133 -3.341 1.00 98.00 99 SER A O 1
ATOM 759 N N . LEU A 1 100 ? -0.131 -5.838 -5.187 1.00 98.25 100 LEU A N 1
ATOM 760 C CA . LEU A 1 100 ? 1.294 -5.514 -5.234 1.00 98.25 100 LEU A CA 1
ATOM 761 C C . LEU A 1 100 ? 1.727 -4.725 -3.991 1.00 98.25 100 LEU A C 1
ATOM 763 O O . LEU A 1 100 ? 2.693 -5.103 -3.332 1.00 98.25 100 LEU A O 1
ATOM 767 N N . LEU A 1 101 ? 0.990 -3.669 -3.630 1.00 98.12 101 LEU A N 1
ATOM 768 C CA . LEU A 1 101 ? 1.288 -2.846 -2.453 1.00 98.12 101 LEU A CA 1
ATOM 769 C C . LEU A 1 101 ? 1.257 -3.669 -1.162 1.00 98.12 101 LEU A C 1
ATOM 771 O O . LEU A 1 101 ? 2.208 -3.627 -0.381 1.00 98.12 101 LEU A O 1
ATOM 775 N N . PHE A 1 102 ? 0.197 -4.453 -0.954 1.00 97.69 102 PHE A N 1
ATOM 776 C CA . PHE A 1 102 ? 0.062 -5.323 0.209 1.00 97.69 102 PHE A CA 1
ATOM 777 C C . PHE A 1 102 ? 1.225 -6.306 0.300 1.00 97.69 102 PHE A C 1
ATOM 779 O O . PHE A 1 102 ? 1.840 -6.423 1.362 1.00 97.69 102 PHE A O 1
ATOM 786 N N . TYR A 1 103 ? 1.554 -6.985 -0.803 1.00 97.31 103 TYR A N 1
ATOM 787 C CA . TYR A 1 103 ? 2.647 -7.949 -0.835 1.00 97.31 103 TYR A CA 1
ATOM 788 C C . TYR A 1 103 ? 3.990 -7.292 -0.491 1.00 97.31 103 TYR A C 1
ATOM 790 O O . TYR A 1 103 ? 4.692 -7.789 0.388 1.00 97.31 103 TYR A O 1
ATOM 798 N N . LEU A 1 104 ? 4.332 -6.165 -1.125 1.00 96.81 104 LEU A N 1
ATOM 799 C CA . LEU A 1 104 ? 5.614 -5.483 -0.908 1.00 96.81 104 LEU A CA 1
ATOM 800 C C . LEU A 1 104 ? 5.749 -4.931 0.516 1.00 96.81 104 LEU A C 1
ATOM 802 O O . LEU A 1 104 ? 6.798 -5.084 1.137 1.00 96.81 104 LEU A O 1
ATOM 806 N N . ILE A 1 105 ? 4.686 -4.337 1.065 1.00 95.38 105 ILE A N 1
ATOM 807 C CA . ILE A 1 105 ? 4.707 -3.783 2.426 1.00 95.38 105 ILE A CA 1
ATOM 808 C C . ILE A 1 105 ? 4.780 -4.907 3.469 1.00 95.38 105 ILE A C 1
ATOM 810 O O . ILE A 1 105 ? 5.520 -4.794 4.445 1.00 95.38 105 ILE A O 1
ATOM 814 N N . THR A 1 106 ? 4.060 -6.015 3.264 1.00 93.44 106 THR A N 1
ATOM 815 C CA . THR A 1 106 ? 4.151 -7.180 4.164 1.00 93.44 106 THR A CA 1
ATOM 816 C C . THR A 1 106 ? 5.468 -7.953 4.018 1.00 93.44 106 THR A C 1
ATOM 818 O O . THR A 1 106 ? 5.812 -8.723 4.908 1.00 93.44 106 THR A O 1
ATOM 821 N N . ASP A 1 107 ? 6.232 -7.750 2.941 1.00 90.94 107 ASP A N 1
ATOM 822 C CA . ASP A 1 107 ? 7.529 -8.415 2.733 1.00 90.94 107 ASP A CA 1
ATOM 823 C C . ASP A 1 107 ? 8.619 -7.871 3.665 1.00 90.94 107 ASP A C 1
ATOM 825 O O . ASP A 1 107 ? 9.476 -8.610 4.148 1.00 90.94 107 ASP A O 1
ATOM 829 N N . VAL A 1 108 ? 8.538 -6.574 3.966 1.00 87.75 108 VAL A N 1
ATOM 830 C CA . VAL A 1 108 ? 9.437 -5.862 4.887 1.00 87.75 108 VAL A CA 1
ATOM 831 C C . VAL A 1 108 ? 8.850 -5.739 6.297 1.00 87.75 108 VAL A C 1
ATOM 833 O O . VAL A 1 108 ? 9.302 -4.928 7.107 1.00 87.75 108 VAL A O 1
ATOM 836 N N . PHE A 1 109 ? 7.817 -6.530 6.600 1.00 80.38 109 PHE A N 1
ATOM 837 C CA . PHE A 1 109 ? 7.136 -6.504 7.888 1.00 80.38 109 PHE A CA 1
ATOM 838 C C . PHE A 1 109 ? 8.120 -6.866 9.014 1.00 80.38 109 PHE A C 1
ATOM 840 O O . PHE A 1 109 ? 8.688 -7.960 9.005 1.00 80.38 109 PHE A O 1
ATOM 847 N N . PRO A 1 110 ? 8.372 -5.965 9.978 1.00 70.75 110 PRO A N 1
ATOM 848 C CA . PRO A 1 110 ? 9.534 -6.072 10.846 1.00 70.75 110 PRO A CA 1
ATOM 849 C C . PRO A 1 110 ? 9.387 -7.194 11.874 1.00 70.75 110 PRO A C 1
ATOM 851 O O . PRO A 1 110 ? 8.301 -7.477 12.384 1.00 70.75 110 PRO A O 1
ATOM 854 N N . SER A 1 111 ? 10.514 -7.761 12.304 1.00 66.12 111 SER A N 1
ATOM 855 C CA . SER A 1 111 ? 10.594 -8.545 13.539 1.00 66.12 111 SER A CA 1
ATOM 856 C C . SER A 1 111 ? 10.552 -7.607 14.758 1.00 66.12 111 SER A C 1
A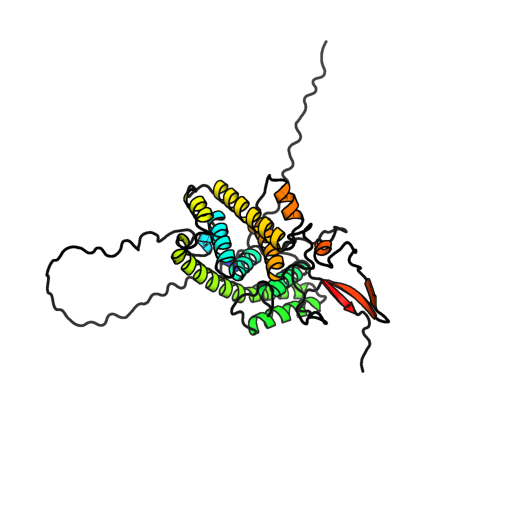TOM 858 O O . SER A 1 111 ? 11.570 -7.334 15.391 1.00 66.12 111 SER A O 1
ATOM 860 N N . SER A 1 112 ? 9.384 -7.035 15.052 1.00 65.62 112 SER A N 1
ATOM 861 C CA . SER A 1 112 ? 9.195 -6.083 16.153 1.00 65.62 112 SER A CA 1
ATOM 862 C C . SER A 1 112 ? 8.699 -6.752 17.443 1.00 65.62 112 SER A C 1
ATOM 864 O O . SER A 1 112 ? 8.280 -7.910 17.444 1.00 65.62 112 SER A O 1
ATOM 866 N N . ASN A 1 113 ? 8.695 -5.999 18.549 1.00 72.38 113 ASN A N 1
ATOM 867 C CA . ASN A 1 113 ? 8.007 -6.405 19.779 1.00 72.38 113 ASN A CA 1
ATOM 868 C C . ASN A 1 113 ? 6.487 -6.580 19.538 1.00 72.38 113 ASN A C 1
ATOM 870 O O . ASN A 1 113 ? 5.947 -6.102 18.535 1.00 72.38 113 ASN A O 1
ATOM 874 N N . VAL A 1 114 ? 5.789 -7.227 20.479 1.00 74.25 114 VAL A N 1
ATOM 875 C CA . VAL A 1 114 ? 4.350 -7.543 20.367 1.00 74.25 114 VAL A CA 1
ATOM 876 C C . VAL A 1 114 ? 3.491 -6.311 20.094 1.00 74.25 114 VAL A C 1
ATOM 878 O O . VAL A 1 114 ? 2.598 -6.351 19.248 1.00 74.25 114 VAL A O 1
ATOM 881 N N . LYS A 1 115 ? 3.751 -5.205 20.796 1.00 78.75 115 LYS A N 1
ATOM 882 C CA . LYS A 1 115 ? 2.939 -3.989 20.693 1.00 78.75 115 LYS A CA 1
ATOM 883 C C . LYS A 1 115 ? 3.001 -3.404 19.284 1.00 78.75 115 LYS A C 1
ATOM 885 O O . LYS A 1 115 ? 1.964 -3.048 18.725 1.00 78.75 115 LYS A O 1
ATOM 890 N N . ASP A 1 116 ? 4.202 -3.331 18.723 1.00 83.50 116 ASP A N 1
ATOM 891 C CA . ASP A 1 116 ? 4.421 -2.857 17.359 1.00 83.50 116 ASP A CA 1
ATOM 892 C C . ASP A 1 116 ? 3.849 -3.830 16.328 1.00 83.50 116 ASP A C 1
ATOM 894 O O . ASP A 1 116 ? 3.180 -3.400 15.395 1.00 83.50 116 ASP A O 1
ATOM 898 N N . MET A 1 117 ? 4.009 -5.134 16.553 1.00 86.25 117 MET A N 1
ATOM 899 C CA . MET A 1 117 ? 3.500 -6.176 15.662 1.00 86.25 117 MET A CA 1
ATOM 900 C C . MET A 1 117 ? 1.974 -6.124 15.540 1.00 86.25 117 MET A C 1
ATOM 902 O O . MET A 1 117 ? 1.436 -6.077 14.435 1.00 86.25 117 MET A O 1
ATOM 906 N N . ARG A 1 118 ? 1.271 -6.058 16.677 1.00 88.31 118 ARG A N 1
ATOM 907 C CA . ARG A 1 118 ? -0.193 -5.931 16.713 1.00 88.31 118 ARG A CA 1
ATOM 908 C C . ARG A 1 118 ? -0.658 -4.668 15.996 1.00 88.31 118 ARG A C 1
ATOM 910 O O . ARG A 1 118 ? -1.612 -4.711 15.226 1.00 88.31 118 ARG A O 1
ATOM 917 N N . ARG A 1 119 ? 0.023 -3.545 16.247 1.00 89.50 119 ARG A N 1
ATOM 918 C CA . ARG A 1 119 ? -0.270 -2.277 15.580 1.00 89.50 119 ARG A CA 1
ATOM 919 C C . ARG A 1 119 ? -0.138 -2.418 14.067 1.00 89.50 119 ARG A C 1
ATOM 921 O O . ARG A 1 119 ? -1.113 -2.182 13.367 1.00 89.50 119 ARG A O 1
ATOM 928 N N . PHE A 1 120 ? 1.034 -2.815 13.578 1.00 90.56 120 PHE A N 1
ATOM 929 C CA . PHE A 1 120 ? 1.299 -2.901 12.144 1.00 90.56 120 PHE A CA 1
ATOM 930 C C . PHE A 1 120 ? 0.358 -3.880 11.445 1.00 90.56 120 PHE A C 1
ATOM 932 O O . PHE A 1 120 ? -0.109 -3.608 10.342 1.00 90.56 120 PHE A O 1
ATOM 939 N N . ALA A 1 121 ? 0.015 -4.985 12.107 1.00 93.06 121 ALA A N 1
ATOM 940 C CA . ALA A 1 121 ? -0.932 -5.941 11.560 1.00 93.06 121 ALA A CA 1
ATOM 941 C C . ALA A 1 121 ? -2.325 -5.328 11.411 1.00 93.06 121 ALA A C 1
ATOM 943 O O . ALA A 1 121 ? -2.942 -5.511 10.367 1.00 93.06 121 ALA A O 1
ATOM 944 N N . TYR A 1 122 ? -2.796 -4.553 12.396 1.00 94.50 122 TYR A N 1
ATOM 945 C CA . TYR A 1 122 ? -4.074 -3.852 12.277 1.00 94.50 122 TYR A CA 1
ATOM 946 C C . TYR A 1 122 ? -4.053 -2.751 11.204 1.00 94.50 122 TYR A C 1
ATOM 948 O O . TYR A 1 122 ? -5.030 -2.600 10.471 1.00 94.50 122 TYR A O 1
ATOM 956 N N . GLU A 1 123 ? -2.952 -2.006 11.061 1.00 94.50 123 GLU A N 1
ATOM 957 C CA . GLU A 1 123 ? -2.812 -0.989 10.003 1.00 94.50 123 GLU A CA 1
ATOM 958 C C . GLU A 1 123 ? -2.995 -1.610 8.608 1.00 94.50 123 GLU A C 1
ATOM 960 O O . GLU A 1 123 ? -3.750 -1.090 7.783 1.00 94.50 123 GLU A O 1
ATOM 965 N N . LEU A 1 124 ? -2.367 -2.764 8.359 1.00 95.62 124 LEU A N 1
ATOM 966 C CA . LEU A 1 124 ? -2.498 -3.483 7.090 1.00 95.62 124 LEU A CA 1
ATOM 967 C C . LEU A 1 124 ? -3.857 -4.171 6.952 1.00 95.62 124 LEU A C 1
ATOM 969 O O . LEU A 1 124 ? -4.483 -4.094 5.897 1.00 95.62 124 LEU A O 1
ATOM 973 N N . PHE A 1 125 ? -4.348 -4.796 8.021 1.00 96.38 125 PHE A N 1
ATOM 974 C CA . PHE A 1 125 ? -5.645 -5.468 8.036 1.00 96.38 125 PHE A CA 1
ATOM 975 C C . PHE A 1 125 ? -6.789 -4.499 7.707 1.00 96.38 125 PHE A C 1
ATOM 977 O O . PHE A 1 125 ? -7.589 -4.766 6.810 1.00 96.38 125 PHE A O 1
ATOM 984 N N . SER A 1 126 ? -6.811 -3.335 8.360 1.00 95.75 126 SER A N 1
ATOM 985 C CA . SER A 1 126 ? -7.834 -2.303 8.153 1.00 95.75 126 SER A CA 1
ATOM 986 C C . SER A 1 126 ? -7.711 -1.550 6.822 1.00 95.75 126 SER A C 1
ATOM 988 O O . SER A 1 126 ? -8.696 -0.982 6.354 1.00 95.75 126 SER A O 1
ATOM 990 N N . THR A 1 127 ? -6.529 -1.551 6.192 1.00 96.81 127 THR A N 1
ATOM 991 C CA . THR A 1 127 ? -6.300 -0.865 4.906 1.00 96.81 127 THR A CA 1
ATOM 992 C C . THR A 1 127 ? -6.522 -1.773 3.692 1.00 96.81 127 THR A C 1
ATOM 994 O O . THR A 1 127 ? -7.006 -1.291 2.666 1.00 96.81 127 THR A O 1
ATOM 997 N N . PHE A 1 128 ? -6.203 -3.068 3.803 1.00 97.88 128 PHE A N 1
ATOM 998 C CA . PHE A 1 128 ? -6.169 -3.989 2.661 1.00 97.88 128 PHE A CA 1
ATOM 999 C C . PHE A 1 128 ? -7.117 -5.188 2.765 1.00 97.88 128 PHE A C 1
ATOM 1001 O O . PHE A 1 128 ? -7.468 -5.754 1.734 1.00 97.88 128 PHE A O 1
ATOM 1008 N N . LEU A 1 129 ? -7.510 -5.635 3.961 1.00 97.12 129 LEU A N 1
ATOM 1009 C CA . LEU A 1 129 ? -8.120 -6.966 4.114 1.00 97.12 129 LEU A CA 1
ATOM 1010 C C . LEU A 1 129 ? -9.606 -6.934 4.471 1.00 97.12 129 LEU A C 1
ATOM 1012 O O . LEU A 1 129 ? -10.362 -7.762 3.967 1.00 97.12 129 LEU A O 1
ATOM 1016 N N . ILE A 1 130 ? -10.036 -6.004 5.324 1.00 95.38 130 ILE A N 1
ATOM 1017 C CA . ILE A 1 130 ? -11.440 -5.942 5.745 1.00 95.38 130 ILE A CA 1
ATOM 1018 C C . ILE A 1 130 ? -12.373 -5.476 4.609 1.00 95.38 130 ILE A C 1
ATOM 1020 O O . ILE A 1 130 ? -11.944 -4.745 3.711 1.00 95.38 130 ILE A O 1
ATOM 1024 N N . PRO A 1 131 ? -13.663 -5.855 4.636 1.00 93.94 131 PRO A N 1
ATOM 1025 C CA . PRO A 1 131 ? -14.642 -5.337 3.685 1.00 93.94 131 PRO A CA 1
ATOM 1026 C C . PRO A 1 131 ? -14.739 -3.809 3.759 1.00 93.94 131 PRO A C 1
ATOM 1028 O O . PRO A 1 131 ? -14.795 -3.247 4.853 1.00 93.94 131 PRO A O 1
ATOM 1031 N N . GLY A 1 132 ? -14.751 -3.135 2.606 1.00 92.19 132 GLY A N 1
ATOM 1032 C CA . GLY A 1 132 ? -14.806 -1.668 2.552 1.00 92.19 132 GLY A CA 1
ATOM 1033 C C . GLY A 1 132 ? -13.480 -0.978 2.899 1.00 92.19 132 GLY A C 1
ATOM 1034 O O . GLY A 1 132 ? -13.437 0.241 3.085 1.00 92.19 132 GLY A O 1
ATOM 1035 N N . ALA A 1 133 ? -12.381 -1.735 2.990 1.00 95.38 133 ALA A N 1
ATOM 1036 C CA . ALA A 1 133 ? -11.056 -1.155 3.134 1.00 95.38 133 ALA A CA 1
ATOM 1037 C C . ALA A 1 133 ? -10.677 -0.334 1.882 1.00 95.38 133 ALA A C 1
ATOM 1039 O O . ALA A 1 133 ? -11.005 -0.717 0.757 1.00 95.38 133 ALA A O 1
ATOM 1040 N N . PRO A 1 134 ? -9.961 0.790 2.032 1.00 94.75 134 PRO A N 1
ATOM 1041 C CA . PRO A 1 134 ? -9.686 1.699 0.916 1.00 94.75 134 PRO A CA 1
ATOM 1042 C C . PRO A 1 134 ? -8.791 1.104 -0.175 1.00 94.75 134 PRO A C 1
ATOM 1044 O O . PRO A 1 134 ? -8.883 1.525 -1.325 1.00 94.75 134 PRO A O 1
ATOM 1047 N N . LEU A 1 135 ? -7.941 0.134 0.171 1.00 97.12 135 LEU A N 1
ATOM 1048 C CA . LEU A 1 135 ? -7.141 -0.651 -0.769 1.00 97.12 135 LEU A CA 1
ATOM 1049 C C . LEU A 1 135 ? -7.473 -2.137 -0.631 1.00 97.12 135 LEU A C 1
ATOM 1051 O O . LEU A 1 135 ? -6.579 -2.980 -0.621 1.00 97.12 135 LEU A O 1
ATOM 1055 N N . GLN A 1 136 ? -8.763 -2.462 -0.526 1.00 96.75 136 GLN A N 1
ATOM 1056 C CA . GLN A 1 136 ? -9.221 -3.837 -0.363 1.00 96.75 136 GLN A CA 1
ATOM 1057 C C . GLN A 1 136 ? -8.633 -4.775 -1.432 1.00 96.75 136 GLN A C 1
ATOM 1059 O O . GLN A 1 136 ? -8.671 -4.491 -2.634 1.00 96.75 136 GLN A O 1
ATOM 1064 N N . LEU A 1 137 ? -8.100 -5.909 -0.978 1.00 96.12 137 LEU A N 1
ATOM 1065 C CA . LEU A 1 137 ? -7.671 -7.006 -1.831 1.00 96.12 137 LEU A CA 1
ATOM 1066 C C . LEU A 1 137 ? -8.889 -7.745 -2.402 1.00 96.12 137 LEU A C 1
ATOM 1068 O O . LEU A 1 137 ? -9.817 -8.072 -1.652 1.00 96.12 137 LEU A O 1
ATOM 1072 N N . PRO A 1 138 ? -8.886 -8.077 -3.702 1.00 92.00 138 PRO A N 1
ATOM 1073 C CA . PRO A 1 138 ? -9.932 -8.912 -4.270 1.00 92.00 138 PRO A CA 1
ATOM 1074 C C . PRO A 1 138 ? -9.886 -10.330 -3.681 1.00 92.00 138 PRO A C 1
ATOM 1076 O O . PRO A 1 138 ? -8.815 -10.859 -3.386 1.00 92.00 138 PRO A O 1
ATOM 1079 N N . ASN A 1 139 ? -11.048 -10.978 -3.571 1.00 90.56 139 ASN A N 1
ATOM 1080 C CA . ASN A 1 139 ? -11.188 -12.420 -3.309 1.00 90.56 139 ASN A CA 1
ATOM 1081 C C . ASN A 1 139 ? -10.542 -12.945 -2.004 1.00 90.56 139 ASN A C 1
ATOM 1083 O O . ASN A 1 139 ? -10.207 -14.130 -1.887 1.00 90.56 139 ASN A O 1
ATOM 1087 N N . ILE A 1 140 ? -10.394 -12.096 -0.984 1.00 94.12 140 ILE A N 1
ATOM 1088 C CA . ILE A 1 140 ? -10.039 -12.554 0.367 1.00 94.12 140 ILE A CA 1
ATOM 1089 C C . ILE A 1 140 ? -11.271 -13.176 1.031 1.00 94.12 140 ILE A C 1
ATOM 1091 O O . ILE A 1 140 ? -12.366 -12.620 0.981 1.00 94.12 140 ILE A O 1
ATOM 1095 N N . SER A 1 141 ? -11.106 -14.357 1.637 1.00 93.69 141 SER A N 1
ATOM 1096 C CA . SER A 1 141 ? -12.239 -15.086 2.210 1.00 93.69 141 SER A CA 1
ATOM 1097 C C . SER A 1 141 ? -12.640 -14.504 3.565 1.00 93.69 141 SER A C 1
ATOM 1099 O O . SER A 1 141 ? -11.793 -14.046 4.333 1.00 93.69 141 SER A O 1
ATOM 1101 N N . GLN A 1 142 ? -13.929 -14.590 3.900 1.00 94.44 142 GLN A N 1
ATOM 1102 C CA . GLN A 1 142 ? -14.418 -14.202 5.228 1.00 94.44 142 GLN A CA 1
ATOM 1103 C C . GLN A 1 142 ? -13.752 -15.011 6.348 1.00 94.44 142 GLN A C 1
ATOM 1105 O O . GLN A 1 142 ? -13.506 -14.478 7.426 1.00 94.44 142 GLN A O 1
ATOM 1110 N N . HIS A 1 143 ? -13.409 -16.273 6.082 1.00 95.38 143 HIS A N 1
ATOM 1111 C CA . HIS A 1 143 ? -12.676 -17.114 7.022 1.00 95.38 143 HIS A CA 1
ATOM 1112 C C . HIS A 1 143 ? -11.306 -16.512 7.379 1.00 95.38 143 HIS A C 1
ATOM 1114 O O . HIS A 1 143 ? -10.991 -16.376 8.561 1.00 95.38 143 HIS A O 1
ATOM 1120 N N . ASP A 1 144 ? -10.524 -16.094 6.378 1.00 94.38 144 ASP A N 1
ATOM 1121 C CA . ASP A 1 144 ? -9.194 -15.503 6.595 1.00 94.38 144 ASP A CA 1
ATOM 1122 C C . ASP A 1 144 ? -9.296 -14.185 7.378 1.00 94.38 144 ASP A C 1
ATOM 1124 O O . ASP A 1 144 ? -8.541 -13.953 8.324 1.00 94.38 144 ASP A O 1
ATOM 1128 N N . ILE A 1 145 ? -10.281 -13.348 7.028 1.00 95.81 145 ILE A N 1
ATOM 1129 C CA . ILE A 1 145 ? -10.539 -12.065 7.698 1.00 95.81 145 ILE A CA 1
ATOM 1130 C C . ILE A 1 145 ? -10.881 -12.294 9.174 1.00 95.81 145 ILE A C 1
ATOM 1132 O O . ILE A 1 145 ? -10.268 -11.693 10.055 1.00 95.81 145 ILE A O 1
ATOM 1136 N N . GLN A 1 146 ? -11.821 -13.198 9.457 1.00 96.12 146 GLN A N 1
ATOM 1137 C CA . GLN A 1 146 ? -12.237 -13.513 10.825 1.00 96.12 146 GLN A CA 1
ATOM 1138 C C . GLN A 1 146 ? -11.112 -14.147 11.645 1.00 96.12 146 GLN A C 1
ATOM 1140 O O . GLN A 1 146 ? -11.027 -13.906 12.849 1.00 96.12 146 GLN A O 1
ATOM 1145 N N . ALA A 1 147 ? -10.258 -14.966 11.030 1.00 95.75 147 ALA A N 1
ATOM 1146 C CA . ALA A 1 147 ? -9.124 -15.566 11.721 1.00 95.75 147 ALA A CA 1
ATOM 1147 C C . ALA A 1 147 ? -8.121 -14.494 12.179 1.00 95.75 147 ALA A C 1
ATOM 1149 O O . ALA A 1 147 ? -7.696 -14.516 13.338 1.00 95.75 147 ALA A O 1
ATOM 1150 N N . ILE A 1 148 ? -7.800 -13.526 11.309 1.00 95.12 148 ILE A N 1
ATOM 1151 C CA . ILE A 1 148 ? -6.921 -12.394 11.643 1.00 95.12 148 ILE A CA 1
ATOM 1152 C C . ILE A 1 148 ? -7.567 -11.490 12.708 1.00 95.12 148 ILE A C 1
ATOM 1154 O O . ILE A 1 148 ? -6.916 -11.132 13.690 1.00 95.12 148 ILE A O 1
ATOM 1158 N N . ASP A 1 149 ? -8.853 -11.159 12.580 1.00 95.06 149 ASP A N 1
ATOM 1159 C CA . ASP A 1 149 ? -9.543 -10.298 13.552 1.00 95.06 149 ASP A CA 1
ATOM 1160 C C . ASP A 1 149 ? -9.584 -10.934 14.955 1.00 95.06 149 ASP A C 1
ATOM 1162 O O . ASP A 1 149 ? -9.266 -10.288 15.955 1.00 95.06 149 ASP A O 1
ATOM 1166 N N . LYS A 1 150 ? -9.857 -12.245 15.039 1.00 94.38 150 LYS A N 1
ATOM 1167 C CA . LYS A 1 150 ? -9.857 -12.997 16.307 1.00 94.38 150 LYS A CA 1
ATOM 1168 C C . LYS A 1 150 ? -8.509 -12.940 17.023 1.00 94.38 150 LYS A C 1
ATOM 1170 O O . LYS A 1 150 ? -8.484 -12.753 18.242 1.00 94.38 150 LYS A O 1
ATOM 1175 N N . ILE A 1 151 ? -7.395 -13.101 16.304 1.00 92.88 151 ILE A N 1
ATOM 1176 C CA . ILE A 1 151 ? -6.067 -13.048 16.931 1.00 92.88 151 ILE A CA 1
ATOM 1177 C C . ILE A 1 151 ? -5.718 -11.620 17.379 1.00 92.88 151 ILE A C 1
ATOM 1179 O O . ILE A 1 151 ? -5.169 -11.448 18.466 1.00 92.88 151 ILE A O 1
ATOM 1183 N N . LEU A 1 152 ? -6.120 -10.590 16.623 1.00 92.06 152 LEU A N 1
ATOM 1184 C CA . LEU A 1 152 ? -5.945 -9.186 17.017 1.00 92.06 152 LEU A CA 1
ATOM 1185 C C . LEU A 1 152 ? -6.746 -8.850 18.285 1.00 92.06 152 LEU A C 1
ATOM 1187 O O . LEU A 1 152 ? -6.212 -8.215 19.201 1.00 92.06 152 LEU A O 1
ATOM 1191 N N . ILE A 1 153 ? -7.987 -9.339 18.387 1.00 91.56 153 ILE A N 1
ATOM 1192 C CA . ILE A 1 153 ? -8.823 -9.213 19.592 1.00 91.56 153 ILE A CA 1
ATOM 1193 C C . ILE A 1 153 ? -8.180 -9.942 20.772 1.00 91.56 153 ILE A C 1
ATOM 1195 O O . ILE A 1 153 ? -8.046 -9.356 21.849 1.00 91.56 153 ILE A O 1
ATOM 1199 N N . LYS A 1 154 ? -7.725 -11.185 20.582 1.00 90.06 154 LYS A N 1
ATOM 1200 C CA . LYS A 1 154 ? -7.037 -11.956 21.628 1.00 90.06 154 LYS A CA 1
ATOM 1201 C C . LYS A 1 154 ? -5.832 -11.186 22.172 1.00 90.06 154 LYS A C 1
ATOM 1203 O O . LYS A 1 154 ? -5.757 -10.941 23.374 1.00 90.06 154 LYS A O 1
ATOM 1208 N N . MET A 1 155 ? -4.971 -10.686 21.284 1.00 86.88 155 MET A N 1
ATOM 1209 C CA . MET A 1 155 ? -3.813 -9.864 21.643 1.00 86.88 155 MET A CA 1
ATOM 1210 C C . MET A 1 155 ? -4.169 -8.548 22.355 1.00 86.88 155 MET A C 1
ATOM 1212 O O . MET A 1 155 ? -3.293 -7.928 22.962 1.00 86.88 155 MET A O 1
ATOM 1216 N N . SER A 1 156 ? -5.408 -8.059 22.249 1.00 82.31 156 SER A N 1
ATOM 1217 C CA . SER A 1 156 ? -5.862 -6.850 22.951 1.00 82.31 156 SER A CA 1
ATOM 1218 C C . SER A 1 156 ? -6.227 -7.102 24.419 1.00 82.31 156 SER A C 1
ATOM 1220 O O . SER A 1 156 ? -6.084 -6.194 25.238 1.00 82.31 156 SER A O 1
ATOM 1222 N N . SER A 1 157 ? -6.612 -8.335 24.759 1.00 77.94 157 SER A N 1
ATOM 1223 C CA . SER A 1 157 ? -7.212 -8.692 26.050 1.00 77.94 157 SER A CA 1
ATOM 1224 C C . SER A 1 157 ? -6.254 -9.388 27.026 1.00 77.94 157 SER A C 1
ATOM 1226 O O . SER A 1 157 ? -6.516 -9.388 28.228 1.00 77.94 157 SER A O 1
ATOM 1228 N N . THR A 1 158 ? -5.152 -9.988 26.558 1.00 67.06 158 THR A N 1
ATOM 1229 C CA . THR A 1 158 ? -4.236 -10.785 27.403 1.00 67.06 158 THR A CA 1
ATOM 1230 C C . THR A 1 158 ? -3.014 -10.002 27.922 1.00 67.06 158 THR A C 1
ATOM 1232 O O . THR A 1 158 ? -2.169 -9.588 27.123 1.00 67.06 158 THR A O 1
ATOM 1235 N N . PRO A 1 159 ? -2.836 -9.861 29.253 1.00 59.16 159 PRO A N 1
ATOM 1236 C CA . PRO A 1 159 ? -1.725 -9.111 29.853 1.00 59.16 159 PRO A CA 1
ATOM 1237 C C . PRO A 1 159 ? -0.388 -9.878 29.965 1.00 59.16 159 PRO A C 1
ATOM 1239 O O . PRO A 1 159 ? 0.601 -9.290 30.395 1.00 59.16 159 PRO A O 1
ATOM 1242 N N . SER A 1 160 ? -0.315 -11.164 29.600 1.00 59.16 160 SER A N 1
ATOM 1243 C CA . SER A 1 160 ? 0.872 -12.014 29.815 1.00 59.16 160 SER A CA 1
ATOM 1244 C C . SER 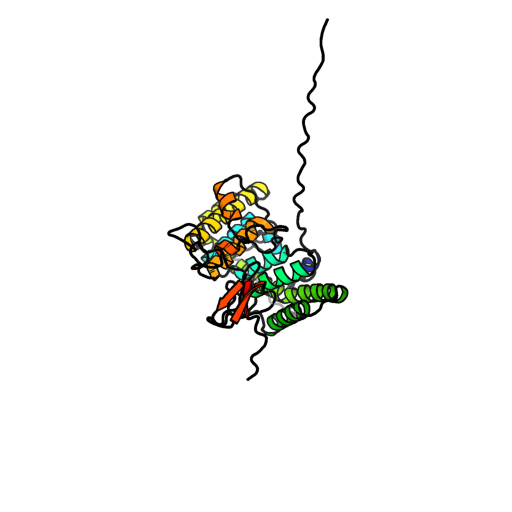A 1 160 ? 1.797 -12.134 28.593 1.00 59.16 160 SER A C 1
ATOM 1246 O O . SER A 1 160 ? 1.373 -12.498 27.497 1.00 59.16 160 SER A O 1
ATOM 1248 N N . THR A 1 161 ? 3.096 -11.900 28.805 1.00 62.69 161 THR A N 1
ATOM 1249 C CA . THR A 1 161 ? 4.145 -11.809 27.769 1.00 62.69 161 THR A CA 1
ATOM 1250 C C . THR A 1 161 ? 4.436 -13.119 27.019 1.00 62.69 161 THR A C 1
ATOM 1252 O O . THR A 1 161 ? 4.774 -13.077 25.840 1.00 62.69 161 THR A O 1
ATOM 1255 N N . SER A 1 162 ? 4.305 -14.289 27.657 1.00 62.69 162 SER A N 1
ATOM 1256 C CA . SER A 1 162 ? 4.648 -15.584 27.036 1.00 62.69 162 SER A CA 1
ATOM 1257 C C . SER A 1 162 ? 3.657 -16.002 25.940 1.00 62.69 162 SER A C 1
ATOM 1259 O O . SER A 1 162 ? 4.066 -16.426 24.862 1.00 62.69 162 SER A O 1
ATOM 1261 N N . THR A 1 163 ? 2.357 -15.818 26.176 1.00 71.00 163 THR A N 1
ATOM 1262 C CA . THR A 1 163 ? 1.284 -16.121 25.210 1.00 71.00 163 THR A CA 1
ATOM 1263 C C . THR A 1 163 ? 1.329 -15.189 23.996 1.00 71.00 163 THR A C 1
ATOM 1265 O O . THR A 1 163 ? 1.049 -15.607 22.876 1.00 71.00 163 THR A O 1
ATOM 1268 N N . GLN A 1 164 ? 1.765 -13.943 24.194 1.00 74.62 164 GLN A N 1
ATOM 1269 C CA . GLN A 1 164 ? 1.835 -12.941 23.133 1.00 74.62 164 GLN A CA 1
ATOM 1270 C C . GLN A 1 164 ? 2.816 -13.316 22.011 1.00 74.62 164 GLN A C 1
ATOM 1272 O O . GLN A 1 164 ? 2.546 -13.016 20.851 1.00 74.62 164 GLN A O 1
ATOM 1277 N N . GLN A 1 165 ? 3.922 -14.004 22.313 1.00 81.19 165 GLN A N 1
ATOM 1278 C CA . GLN A 1 165 ? 4.871 -14.430 21.278 1.00 81.19 165 GLN A CA 1
ATOM 1279 C C . GLN A 1 165 ? 4.283 -15.524 20.372 1.00 81.19 165 GLN A C 1
ATOM 1281 O O . GLN A 1 165 ? 4.481 -15.494 19.157 1.00 81.19 165 GLN A O 1
ATOM 1286 N N . GLN A 1 166 ? 3.522 -16.461 20.949 1.00 85.56 166 GLN A N 1
ATOM 1287 C CA . GLN A 1 166 ? 2.788 -17.470 20.184 1.00 85.56 166 GLN A CA 1
ATOM 1288 C C . GLN A 1 166 ? 1.704 -16.820 19.321 1.00 85.56 166 GLN A C 1
ATOM 1290 O O . GLN A 1 166 ? 1.544 -17.191 18.160 1.00 85.56 166 GLN A O 1
ATOM 1295 N N . ASP A 1 167 ? 0.999 -15.826 19.862 1.00 86.88 167 ASP A N 1
ATOM 1296 C CA . ASP A 1 167 ? -0.030 -15.099 19.123 1.00 86.88 167 ASP A CA 1
ATOM 1297 C C . ASP A 1 167 ? 0.562 -14.343 17.927 1.00 86.88 167 ASP A C 1
ATOM 1299 O O . ASP A 1 167 ? -0.054 -14.311 16.864 1.00 86.88 167 ASP A O 1
ATOM 1303 N N . ILE A 1 168 ? 1.765 -13.765 18.058 1.00 85.69 168 ILE A N 1
ATOM 1304 C CA . ILE A 1 168 ? 2.472 -13.142 16.925 1.00 85.69 168 ILE A CA 1
ATOM 1305 C C . ILE A 1 168 ? 2.740 -14.173 15.838 1.00 85.69 168 ILE A C 1
ATOM 1307 O O . ILE A 1 168 ? 2.524 -13.900 14.661 1.00 85.69 168 ILE A O 1
ATOM 1311 N N . GLU A 1 169 ? 3.236 -15.345 16.216 1.00 87.44 169 GLU A N 1
ATOM 1312 C CA . GLU A 1 169 ? 3.560 -16.377 15.240 1.00 87.44 169 GLU A CA 1
ATOM 1313 C C . GLU A 1 169 ? 2.299 -16.901 14.541 1.00 87.44 169 GLU A C 1
ATOM 1315 O O . GLU A 1 169 ? 2.293 -17.100 13.327 1.00 87.44 169 GLU A O 1
ATOM 1320 N N . GLN A 1 170 ? 1.194 -17.038 15.278 1.00 90.44 170 GLN A N 1
ATOM 1321 C CA . GLN A 1 170 ? -0.115 -17.334 14.696 1.00 90.44 170 GLN A CA 1
ATOM 1322 C C . GLN A 1 170 ? -0.569 -16.229 13.739 1.00 90.44 170 GLN A C 1
ATOM 1324 O O . GLN A 1 170 ? -0.957 -16.527 12.613 1.00 90.44 170 GLN A O 1
ATOM 1329 N N . LEU A 1 171 ? -0.469 -14.964 14.148 1.00 90.12 171 LEU A N 1
ATOM 1330 C CA . LEU A 1 171 ? -0.805 -13.813 13.313 1.00 90.12 171 LEU A CA 1
ATOM 1331 C C . LEU A 1 171 ? 0.004 -13.819 12.012 1.00 90.12 171 LEU A C 1
ATOM 1333 O O . LEU A 1 171 ? -0.577 -13.657 10.946 1.00 90.12 171 LEU A O 1
ATOM 1337 N N . ARG A 1 172 ? 1.314 -14.088 12.067 1.00 88.50 172 ARG A N 1
ATOM 1338 C CA . ARG A 1 172 ? 2.145 -14.226 10.861 1.00 88.50 172 ARG A CA 1
ATOM 1339 C C . ARG A 1 172 ? 1.631 -15.339 9.954 1.00 88.50 172 ARG A C 1
ATOM 1341 O O . ARG A 1 172 ? 1.364 -15.102 8.781 1.00 88.50 172 ARG A O 1
ATOM 1348 N N . LYS A 1 173 ? 1.395 -16.532 10.499 1.00 91.25 173 LYS A N 1
ATOM 1349 C CA . LYS A 1 173 ? 0.867 -17.661 9.716 1.00 91.25 173 LYS A CA 1
ATOM 1350 C C . LYS A 1 173 ? -0.465 -17.337 9.037 1.00 91.25 173 LYS A C 1
ATOM 1352 O O . LYS A 1 173 ? -0.684 -17.761 7.909 1.00 91.25 173 LYS A O 1
ATOM 1357 N N . LEU A 1 174 ? -1.317 -16.536 9.674 1.00 92.50 174 LEU A N 1
ATOM 1358 C CA . LEU A 1 174 ? -2.604 -16.116 9.112 1.00 92.50 174 LEU A CA 1
ATOM 1359 C C . LEU A 1 174 ? -2.489 -15.117 7.949 1.00 92.50 174 LEU A C 1
ATOM 1361 O O . LEU A 1 174 ? -3.412 -15.021 7.144 1.00 92.50 174 LEU A O 1
ATOM 1365 N N . PHE A 1 175 ? -1.368 -14.406 7.811 1.00 91.56 175 PHE A N 1
ATOM 1366 C CA . PHE A 1 175 ? -1.098 -13.553 6.647 1.00 91.56 175 PHE A CA 1
ATOM 1367 C C . PHE A 1 175 ? -0.527 -14.337 5.452 1.00 91.56 175 PHE A C 1
ATOM 1369 O O . PHE A 1 175 ? -0.473 -13.798 4.347 1.00 91.56 175 PHE A O 1
ATOM 1376 N N . ILE A 1 176 ? -0.110 -15.599 5.627 1.00 92.25 176 ILE A N 1
ATOM 1377 C CA . ILE A 1 176 ? 0.426 -16.410 4.519 1.00 92.25 176 ILE A CA 1
ATOM 1378 C C . ILE A 1 176 ? -0.645 -16.623 3.435 1.00 92.25 176 ILE A C 1
ATOM 1380 O O . ILE A 1 176 ? -0.379 -16.263 2.290 1.00 92.25 176 ILE A O 1
ATOM 1384 N N . PRO A 1 177 ? -1.874 -17.095 3.741 1.00 93.31 177 PRO A N 1
ATOM 1385 C CA . PRO A 1 177 ? -2.894 -17.306 2.713 1.00 93.31 177 PRO A CA 1
ATOM 1386 C C . PRO A 1 177 ? -3.285 -16.025 1.969 1.00 93.31 177 PRO A C 1
ATOM 1388 O O . PRO A 1 177 ? -3.503 -16.055 0.757 1.00 93.31 177 PRO A O 1
ATOM 1391 N N . THR A 1 178 ? -3.354 -14.884 2.666 1.00 94.12 178 THR A N 1
ATOM 1392 C CA . THR A 1 178 ? -3.677 -13.593 2.036 1.00 94.12 178 THR A CA 1
ATOM 1393 C C . THR A 1 178 ? -2.544 -13.113 1.130 1.00 94.12 178 THR A C 1
ATOM 1395 O O . THR A 1 178 ? -2.814 -12.631 0.030 1.00 94.12 178 THR A O 1
ATOM 1398 N N . ARG A 1 179 ? -1.278 -13.327 1.520 1.00 94.94 179 ARG A N 1
ATOM 1399 C CA . ARG A 1 179 ? -0.113 -13.085 0.653 1.00 94.94 179 ARG A CA 1
ATOM 1400 C C . ARG A 1 179 ? -0.107 -14.001 -0.569 1.00 94.94 179 ARG A C 1
ATOM 1402 O O . ARG A 1 179 ? 0.102 -13.501 -1.667 1.00 94.94 179 ARG A O 1
ATOM 1409 N N . THR A 1 180 ? -0.384 -15.296 -0.417 1.00 94.94 180 THR A N 1
ATOM 1410 C CA . THR A 1 180 ? -0.449 -16.238 -1.550 1.00 94.94 180 THR A CA 1
ATOM 1411 C C . THR A 1 180 ? -1.505 -15.813 -2.572 1.00 94.94 180 THR A C 1
ATOM 1413 O O . THR A 1 180 ? -1.230 -15.788 -3.770 1.00 94.94 180 THR A O 1
ATOM 1416 N N . LYS A 1 181 ? -2.687 -15.385 -2.110 1.00 95.38 181 LYS A N 1
ATOM 1417 C CA . LYS A 1 181 ? -3.733 -14.832 -2.990 1.00 95.38 181 LYS A CA 1
ATOM 1418 C C . LYS A 1 181 ? -3.275 -13.564 -3.713 1.00 95.38 181 LYS A C 1
ATOM 1420 O O . LYS A 1 181 ? -3.515 -13.430 -4.910 1.00 95.38 181 LYS A O 1
ATOM 1425 N N . ALA A 1 182 ? -2.585 -12.662 -3.011 1.00 96.38 182 ALA A N 1
ATOM 1426 C CA . ALA A 1 182 ? -2.021 -11.464 -3.626 1.00 96.38 182 ALA A CA 1
ATOM 1427 C C . ALA A 1 182 ? -0.990 -11.811 -4.715 1.00 96.38 182 ALA A C 1
ATOM 1429 O O . ALA A 1 182 ? -1.023 -11.203 -5.779 1.00 96.38 182 ALA A O 1
ATOM 1430 N N . VAL A 1 183 ? -0.129 -12.815 -4.499 1.00 96.50 183 VAL A N 1
ATOM 1431 C CA . VAL A 1 183 ? 0.833 -13.290 -5.515 1.00 96.50 183 VAL A CA 1
ATOM 1432 C C . VAL A 1 183 ? 0.123 -13.805 -6.766 1.00 96.50 183 VAL A C 1
ATOM 1434 O O . VAL A 1 183 ? 0.517 -13.428 -7.868 1.00 96.50 183 VAL A O 1
ATOM 1437 N N . GLY A 1 184 ? -0.937 -14.607 -6.614 1.00 95.44 184 GLY A N 1
ATOM 1438 C CA . GLY A 1 184 ? -1.738 -15.077 -7.751 1.00 95.44 184 GLY A CA 1
ATOM 1439 C C . GLY A 1 184 ? -2.258 -13.916 -8.605 1.00 95.44 184 GLY A C 1
ATOM 1440 O O . GLY A 1 184 ? -2.020 -13.871 -9.809 1.00 95.44 184 GLY A O 1
ATOM 1441 N N . GLN A 1 185 ? -2.845 -12.907 -7.958 1.00 95.88 185 GLN A N 1
ATOM 1442 C CA . GLN A 1 185 ? -3.343 -11.703 -8.633 1.00 95.88 185 GLN A CA 1
ATOM 1443 C C . GLN A 1 185 ? -2.233 -10.882 -9.295 1.00 95.88 185 GLN A C 1
ATOM 1445 O O . GLN A 1 185 ? -2.418 -10.375 -10.397 1.00 95.88 185 GLN A O 1
ATOM 1450 N N . ILE A 1 186 ? -1.071 -10.751 -8.651 1.00 97.38 186 ILE A N 1
ATOM 1451 C CA . ILE A 1 186 ? 0.075 -10.043 -9.234 1.00 97.38 186 ILE A CA 1
ATOM 1452 C C . ILE A 1 186 ? 0.561 -10.760 -10.499 1.00 97.38 186 ILE A C 1
ATOM 1454 O O . ILE A 1 186 ? 0.870 -10.099 -11.487 1.00 97.38 186 ILE A O 1
ATOM 1458 N N . ASN A 1 187 ? 0.603 -12.094 -10.501 1.00 95.69 187 ASN A N 1
ATOM 1459 C CA . ASN A 1 187 ? 1.028 -12.864 -11.670 1.00 95.69 187 ASN A CA 1
ATOM 1460 C C . ASN A 1 187 ? 0.036 -12.732 -12.839 1.00 95.69 187 ASN A C 1
ATOM 1462 O O . ASN A 1 187 ? 0.466 -12.566 -13.982 1.00 95.69 187 ASN A O 1
ATOM 1466 N N . GLU A 1 188 ? -1.272 -12.720 -12.565 1.00 94.88 188 GLU A N 1
ATOM 1467 C CA . GLU A 1 188 ? -2.298 -12.405 -13.572 1.00 94.88 188 GLU A CA 1
ATOM 1468 C C . GLU A 1 188 ? -2.109 -10.987 -14.137 1.00 94.88 188 GLU A C 1
ATOM 1470 O O . GLU A 1 188 ? -2.116 -10.776 -15.353 1.00 94.88 188 GLU A O 1
ATOM 1475 N N . GLN A 1 189 ? -1.871 -10.006 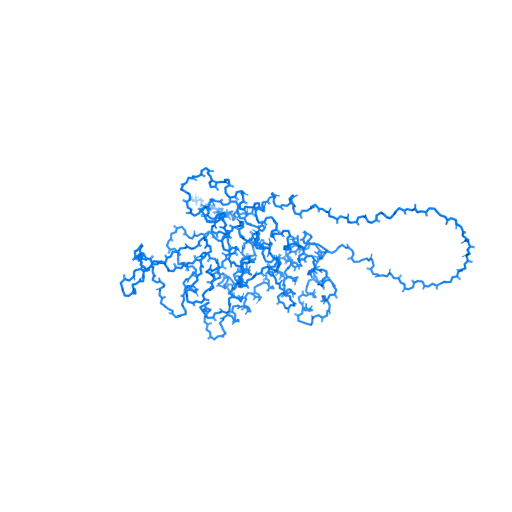-13.264 1.00 95.62 189 GLN A N 1
ATOM 1476 C CA . GLN A 1 189 ? -1.606 -8.624 -13.661 1.00 95.62 189 GLN A CA 1
ATOM 1477 C C . GLN A 1 189 ? -0.314 -8.481 -14.479 1.00 95.62 189 GLN A C 1
ATOM 1479 O O . GLN A 1 189 ? -0.287 -7.702 -15.431 1.00 95.62 189 GLN A O 1
ATOM 1484 N N . LEU A 1 190 ? 0.735 -9.245 -14.158 1.00 95.56 190 LEU A N 1
ATOM 1485 C CA . LEU A 1 190 ? 1.972 -9.302 -14.939 1.00 95.56 190 LEU A CA 1
ATOM 1486 C C . LEU A 1 190 ? 1.737 -9.903 -16.326 1.00 95.56 190 LEU A C 1
ATOM 1488 O O . LEU A 1 190 ? 2.251 -9.377 -17.312 1.00 95.56 190 LEU A O 1
ATOM 1492 N N . ALA A 1 191 ? 0.923 -10.956 -16.431 1.00 93.69 191 ALA A N 1
ATOM 1493 C CA . ALA A 1 191 ? 0.551 -11.526 -17.723 1.00 93.69 191 ALA A CA 1
ATOM 1494 C C . ALA A 1 191 ? -0.202 -10.511 -18.598 1.00 93.69 191 ALA A C 1
ATOM 1496 O O . ALA A 1 191 ? 0.113 -10.355 -19.780 1.00 93.69 191 ALA A O 1
ATOM 1497 N N . LEU A 1 192 ? -1.145 -9.765 -18.013 1.00 92.62 192 LEU A N 1
ATOM 1498 C CA . LEU A 1 192 ? -1.843 -8.681 -18.710 1.00 92.62 192 LEU A CA 1
ATOM 1499 C C . LEU A 1 192 ? -0.896 -7.550 -19.114 1.00 92.62 192 LEU A C 1
ATOM 1501 O O . LEU A 1 192 ? -0.992 -7.045 -20.231 1.00 92.62 192 LEU A O 1
ATOM 1505 N N . PHE A 1 193 ? 0.021 -7.174 -18.225 1.00 92.69 193 PHE A N 1
ATOM 1506 C CA . PHE A 1 193 ? 1.022 -6.151 -18.489 1.00 92.69 193 PHE A CA 1
ATOM 1507 C C . PHE A 1 193 ? 1.895 -6.509 -19.691 1.00 92.69 193 PHE A C 1
ATOM 1509 O O . PHE A 1 193 ? 1.991 -5.714 -20.621 1.00 92.69 193 PHE A O 1
ATOM 1516 N N . ARG A 1 194 ? 2.459 -7.723 -19.734 1.00 91.19 194 ARG A N 1
ATOM 1517 C CA . ARG A 1 194 ? 3.304 -8.174 -20.854 1.00 91.19 194 ARG A CA 1
ATOM 1518 C C . ARG A 1 194 ? 2.596 -8.052 -22.205 1.00 91.19 194 ARG A C 1
ATOM 1520 O O . ARG A 1 194 ? 3.213 -7.620 -23.169 1.00 91.19 194 ARG A O 1
ATOM 1527 N N . ARG A 1 195 ? 1.292 -8.343 -22.247 1.00 89.12 195 ARG A N 1
ATOM 1528 C CA . ARG A 1 195 ? 0.464 -8.250 -23.461 1.00 89.12 195 ARG A CA 1
ATOM 1529 C C . ARG A 1 195 ? 0.089 -6.821 -23.860 1.00 89.12 195 ARG A C 1
ATOM 1531 O O . ARG A 1 195 ? -0.213 -6.585 -25.023 1.00 89.12 195 ARG A O 1
ATOM 1538 N N . LYS A 1 196 ? 0.021 -5.886 -22.905 1.00 86.75 196 LYS A N 1
ATOM 1539 C CA . LYS A 1 196 ? -0.548 -4.541 -23.117 1.00 86.75 196 LYS A CA 1
ATOM 1540 C C . LYS A 1 196 ? 0.444 -3.390 -22.951 1.00 86.75 196 LYS A C 1
ATOM 1542 O O . LYS A 1 196 ? 0.078 -2.261 -23.260 1.00 86.75 196 LYS A O 1
ATOM 1547 N N . LYS A 1 197 ? 1.682 -3.649 -22.510 1.00 80.75 197 LYS A N 1
ATOM 1548 C CA . LYS A 1 197 ? 2.699 -2.624 -22.197 1.00 80.75 197 LYS A CA 1
ATOM 1549 C C . LYS A 1 197 ? 2.948 -1.617 -23.333 1.00 80.75 197 LYS A C 1
ATOM 1551 O O . LYS A 1 197 ? 3.225 -0.461 -23.053 1.00 80.75 197 LYS A O 1
ATOM 1556 N N . HIS A 1 198 ? 2.777 -2.023 -24.592 1.00 77.94 198 HIS A N 1
ATOM 1557 C CA . HIS A 1 198 ? 2.971 -1.164 -25.770 1.00 77.94 198 HIS A CA 1
ATOM 1558 C C . HIS A 1 198 ? 1.718 -0.392 -26.224 1.00 77.94 198 HIS A C 1
ATOM 1560 O O . HIS A 1 198 ? 1.802 0.404 -27.154 1.00 77.94 198 HIS A O 1
ATOM 1566 N N . LEU A 1 199 ? 0.553 -0.638 -25.613 1.00 77.75 199 LEU A N 1
ATOM 1567 C CA . LEU A 1 199 ? -0.738 -0.123 -26.087 1.00 77.75 199 LEU A CA 1
ATOM 1568 C C . LEU A 1 199 ? -1.252 1.089 -25.298 1.00 77.75 199 LEU A C 1
ATOM 1570 O O . LEU A 1 199 ? -2.177 1.752 -25.760 1.00 77.75 199 LEU A O 1
ATOM 1574 N N . ASP A 1 200 ? -0.696 1.375 -24.117 1.00 77.06 200 ASP A N 1
ATOM 1575 C CA . ASP A 1 200 ? -1.137 2.493 -23.276 1.00 77.06 200 ASP A CA 1
ATOM 1576 C C . ASP A 1 200 ? -0.269 3.745 -23.513 1.00 77.06 200 ASP A C 1
ATOM 1578 O O . ASP A 1 200 ? 0.878 3.786 -23.058 1.00 77.06 200 ASP A O 1
ATOM 1582 N N . PRO A 1 201 ? -0.792 4.794 -24.176 1.00 75.31 201 PRO A N 1
ATOM 1583 C CA . PRO A 1 201 ? -0.032 6.008 -24.468 1.00 75.31 201 PRO A CA 1
ATOM 1584 C C . PRO A 1 201 ? 0.398 6.776 -23.210 1.00 75.31 201 PRO A C 1
ATOM 1586 O O . PRO A 1 201 ? 1.408 7.475 -23.260 1.00 75.31 201 PRO A O 1
ATOM 1589 N N . ASN A 1 202 ? -0.303 6.623 -22.078 1.00 73.19 202 ASN A N 1
ATOM 1590 C CA . ASN A 1 202 ? 0.082 7.254 -20.807 1.00 73.19 202 ASN A CA 1
ATOM 1591 C C . ASN A 1 202 ? 1.273 6.562 -20.130 1.00 73.19 202 ASN A C 1
ATOM 1593 O O . ASN A 1 202 ? 1.712 7.003 -19.072 1.00 73.19 202 ASN A O 1
ATOM 1597 N N . PHE A 1 203 ? 1.748 5.460 -20.707 1.00 76.75 203 PHE A N 1
ATOM 1598 C CA . PHE A 1 203 ? 2.748 4.579 -20.121 1.00 76.75 203 PHE A CA 1
ATOM 1599 C C . PHE A 1 203 ? 3.994 4.399 -21.006 1.00 76.75 203 PHE A C 1
ATOM 1601 O O . PHE A 1 203 ? 5.037 3.930 -20.543 1.00 76.75 203 PHE A O 1
ATOM 1608 N N . VAL A 1 204 ? 3.915 4.805 -22.279 1.00 77.88 204 VAL A N 1
ATOM 1609 C CA . VAL A 1 204 ? 5.023 4.709 -23.243 1.00 77.88 204 VAL A CA 1
ATOM 1610 C C . VAL A 1 204 ? 6.261 5.474 -22.761 1.00 77.88 204 VAL A C 1
ATOM 1612 O O . VAL A 1 204 ? 7.381 5.003 -22.957 1.00 77.88 204 VAL A O 1
ATOM 1615 N N . GLU A 1 205 ? 6.089 6.626 -22.102 1.00 84.12 205 GLU A N 1
ATOM 1616 C CA . GLU A 1 205 ? 7.215 7.435 -21.622 1.00 84.12 205 GLU A CA 1
ATOM 1617 C C . GLU A 1 205 ? 8.030 6.681 -20.558 1.00 84.12 205 GLU A C 1
ATOM 1619 O O . GLU A 1 205 ? 9.233 6.478 -20.738 1.00 84.12 205 GLU A O 1
ATOM 1624 N N . GLU A 1 206 ? 7.398 6.213 -19.477 1.00 84.62 206 GLU A N 1
ATOM 1625 C CA . GLU A 1 206 ? 8.081 5.475 -18.410 1.00 84.62 206 GLU A CA 1
ATOM 1626 C C . GLU A 1 206 ? 8.706 4.171 -18.915 1.00 84.62 206 GLU A C 1
ATOM 1628 O O . GLU A 1 206 ? 9.818 3.820 -18.508 1.00 84.62 206 GLU A O 1
ATOM 1633 N N . TYR A 1 207 ? 8.019 3.469 -19.817 1.00 85.94 207 TYR A N 1
ATOM 1634 C CA . TYR A 1 207 ? 8.514 2.220 -20.384 1.00 85.94 207 TYR A CA 1
ATOM 1635 C C . TYR A 1 207 ? 9.716 2.442 -21.319 1.00 85.94 207 TYR A C 1
ATOM 1637 O O . TYR A 1 207 ? 10.713 1.733 -21.209 1.00 85.94 207 TYR A O 1
ATOM 1645 N N . SER A 1 208 ? 9.708 3.490 -22.150 1.00 86.31 208 SER A N 1
ATOM 1646 C CA . SER A 1 208 ? 10.865 3.836 -22.995 1.00 86.31 208 SER A CA 1
ATOM 1647 C C . SER A 1 208 ? 12.107 4.209 -22.171 1.00 86.31 208 SER A C 1
ATOM 1649 O O . SER A 1 208 ? 13.231 3.818 -22.493 1.00 86.31 208 SER A O 1
ATOM 1651 N N . GLN A 1 209 ? 11.913 4.917 -21.051 1.00 88.50 209 GLN A N 1
ATOM 1652 C CA . GLN A 1 209 ? 12.996 5.232 -20.119 1.00 88.50 209 GLN A CA 1
ATOM 1653 C C . GLN A 1 209 ? 13.573 3.960 -19.491 1.00 88.50 209 GLN A C 1
ATOM 1655 O O . GLN A 1 209 ? 14.787 3.882 -19.304 1.00 88.50 209 GLN A O 1
ATOM 1660 N N . LEU A 1 210 ? 12.730 2.966 -19.199 1.00 89.69 210 LEU A N 1
ATOM 1661 C CA . LEU A 1 210 ? 13.158 1.667 -18.688 1.00 89.69 210 LEU A CA 1
ATOM 1662 C C . LEU A 1 210 ? 13.996 0.891 -19.712 1.00 89.69 210 LEU A C 1
ATOM 1664 O O . LEU A 1 210 ? 15.055 0.381 -19.352 1.00 89.69 210 LEU A O 1
ATOM 1668 N N . GLU A 1 211 ? 13.565 0.838 -20.974 1.00 87.31 211 GLU A N 1
ATOM 1669 C CA . GLU A 1 211 ? 14.284 0.134 -22.049 1.00 87.31 211 GLU A CA 1
ATOM 1670 C C . GLU A 1 211 ? 15.654 0.754 -22.350 1.00 87.31 211 GLU A C 1
ATOM 1672 O O . GLU A 1 211 ? 16.587 0.049 -22.731 1.00 87.31 211 GLU A O 1
ATOM 1677 N N . SER A 1 212 ? 15.807 2.061 -22.115 1.00 87.31 212 SER A N 1
ATOM 1678 C CA . SER A 1 212 ? 17.093 2.751 -22.266 1.00 87.31 212 SER A CA 1
ATOM 1679 C C . SER A 1 212 ? 18.126 2.399 -21.184 1.00 87.31 212 SER A C 1
ATOM 1681 O O . SER A 1 212 ? 19.301 2.753 -21.314 1.00 87.31 212 SER A O 1
ATOM 1683 N N . LEU A 1 213 ? 17.718 1.726 -20.099 1.00 88.25 213 LEU A N 1
ATOM 1684 C CA . LEU A 1 213 ? 18.625 1.374 -19.012 1.00 88.25 213 LEU A CA 1
ATOM 1685 C C . LEU A 1 213 ? 19.541 0.207 -19.390 1.00 88.25 213 LEU A C 1
ATOM 1687 O O . LEU A 1 213 ? 19.116 -0.835 -19.889 1.00 88.25 213 LEU A O 1
ATOM 1691 N N . ALA A 1 214 ? 20.819 0.333 -19.035 1.00 79.94 214 ALA A N 1
ATOM 1692 C CA . ALA A 1 214 ? 21.746 -0.785 -19.115 1.00 79.94 214 ALA A CA 1
ATOM 1693 C C . ALA A 1 214 ? 21.316 -1.906 -18.152 1.00 79.94 214 ALA A C 1
ATOM 1695 O O . ALA A 1 214 ? 21.094 -1.670 -16.962 1.00 79.94 214 ALA A O 1
ATOM 1696 N N . ARG A 1 215 ? 21.274 -3.156 -18.640 1.00 74.38 215 ARG A N 1
ATOM 1697 C CA . ARG A 1 215 ? 20.784 -4.325 -17.880 1.00 74.38 215 ARG A CA 1
ATOM 1698 C C . ARG A 1 215 ? 21.462 -4.541 -16.519 1.00 74.38 215 ARG A C 1
ATOM 1700 O O . ARG A 1 215 ? 20.851 -5.180 -15.672 1.00 74.38 215 ARG A O 1
ATOM 1707 N N . ALA A 1 216 ? 22.669 -4.035 -16.275 1.00 77.12 216 ALA A N 1
ATOM 1708 C CA . ALA A 1 216 ? 23.395 -4.228 -15.013 1.00 77.12 216 ALA A CA 1
ATOM 1709 C C . ALA A 1 216 ? 23.484 -2.971 -14.120 1.00 77.12 216 ALA A C 1
ATOM 1711 O O . ALA A 1 216 ? 24.073 -3.041 -13.041 1.00 77.12 216 ALA A O 1
ATOM 1712 N N . ASP A 1 217 ? 22.917 -1.827 -14.522 1.00 89.12 217 ASP A N 1
ATOM 1713 C CA . ASP A 1 217 ? 23.049 -0.582 -13.751 1.00 89.12 217 ASP A CA 1
ATOM 1714 C C . ASP A 1 217 ? 21.952 -0.441 -12.685 1.00 89.12 217 ASP A C 1
ATOM 1716 O O . ASP A 1 217 ? 20.940 0.243 -12.854 1.00 89.12 217 ASP A O 1
ATOM 1720 N N . HIS A 1 218 ? 22.185 -1.074 -11.535 1.00 90.62 218 HIS A N 1
ATOM 1721 C CA . HIS A 1 218 ? 21.290 -0.979 -10.380 1.00 90.62 218 HIS A CA 1
ATOM 1722 C C . HIS A 1 218 ? 21.132 0.463 -9.861 1.00 90.62 218 HIS A C 1
ATOM 1724 O O . HIS A 1 218 ? 20.073 0.836 -9.356 1.00 90.62 218 HIS A O 1
ATOM 1730 N N . SER A 1 219 ? 22.164 1.302 -9.995 1.00 91.88 219 SER A N 1
ATOM 1731 C CA . SER A 1 219 ? 22.114 2.691 -9.536 1.00 91.88 219 SER A CA 1
ATOM 1732 C C . SER A 1 219 ? 21.201 3.535 -10.427 1.00 91.88 219 SER A C 1
ATOM 1734 O O . SER A 1 219 ? 20.411 4.334 -9.919 1.00 91.88 219 SER A O 1
ATOM 1736 N N . ALA A 1 220 ? 21.264 3.338 -11.747 1.00 92.50 220 ALA A N 1
ATOM 1737 C CA . ALA A 1 220 ? 20.322 3.955 -12.675 1.00 92.50 220 ALA A CA 1
ATOM 1738 C C . ALA A 1 220 ? 18.890 3.475 -12.441 1.00 92.50 220 ALA A C 1
ATOM 1740 O O . ALA A 1 220 ? 17.978 4.303 -12.466 1.00 92.50 220 ALA A O 1
ATOM 1741 N N . GLU A 1 221 ? 18.686 2.190 -12.130 1.00 93.75 221 GLU A N 1
ATOM 1742 C CA . GLU A 1 221 ? 17.349 1.703 -11.788 1.00 93.75 221 GLU A CA 1
ATOM 1743 C C . GLU A 1 221 ? 16.769 2.397 -10.549 1.00 93.75 221 GLU A C 1
ATOM 1745 O O . GLU A 1 221 ? 15.606 2.809 -10.554 1.00 93.75 221 GLU A O 1
ATOM 1750 N N . LEU A 1 222 ? 17.571 2.568 -9.494 1.00 94.06 222 LEU A N 1
ATOM 1751 C CA . LEU A 1 222 ? 17.134 3.271 -8.286 1.00 94.06 222 LEU A CA 1
ATOM 1752 C C . LEU A 1 222 ? 16.808 4.744 -8.568 1.00 94.06 222 LEU A C 1
ATOM 1754 O O . LEU A 1 222 ? 15.789 5.229 -8.083 1.00 94.06 222 LEU A O 1
ATOM 1758 N N . ARG A 1 223 ? 17.604 5.438 -9.396 1.00 93.50 223 ARG A N 1
ATOM 1759 C CA . ARG A 1 223 ? 17.324 6.831 -9.801 1.00 93.50 223 ARG A CA 1
ATOM 1760 C C . ARG A 1 223 ? 16.038 6.957 -10.621 1.00 93.50 223 ARG A C 1
ATOM 1762 O O . ARG A 1 223 ? 15.275 7.901 -10.418 1.00 93.50 223 ARG A O 1
ATOM 1769 N N . LEU A 1 224 ? 15.782 6.022 -11.542 1.00 93.88 224 LEU A N 1
ATOM 1770 C CA . LEU A 1 224 ? 14.532 6.003 -12.308 1.00 93.88 224 LEU A CA 1
ATOM 1771 C C . LEU A 1 224 ? 13.335 5.759 -11.380 1.00 93.88 224 LEU A C 1
ATOM 1773 O O . LEU A 1 224 ? 12.346 6.490 -11.443 1.00 93.88 224 LEU A O 1
ATOM 1777 N N . SER A 1 225 ? 13.466 4.787 -10.475 1.00 95.19 225 SER A N 1
ATOM 1778 C CA . SER A 1 225 ? 12.446 4.462 -9.471 1.00 95.19 225 SER A CA 1
ATOM 1779 C C . SER A 1 225 ? 12.124 5.660 -8.581 1.00 95.19 225 SER A C 1
ATOM 1781 O O . SER A 1 225 ? 10.957 5.997 -8.396 1.00 95.19 225 SER A O 1
ATOM 1783 N N . GLU A 1 226 ? 13.158 6.338 -8.073 1.00 95.25 226 GLU A N 1
ATOM 1784 C CA . GLU A 1 226 ? 13.040 7.570 -7.291 1.00 95.25 226 GLU A CA 1
ATOM 1785 C C . GLU A 1 226 ? 12.207 8.603 -8.049 1.00 95.25 226 GLU A C 1
ATOM 1787 O O . GLU A 1 226 ? 11.154 9.026 -7.568 1.00 95.25 226 GLU A O 1
ATOM 1792 N N . ARG A 1 227 ? 12.619 8.956 -9.270 1.00 94.31 227 ARG A N 1
ATOM 1793 C CA . ARG A 1 227 ? 11.932 9.969 -10.075 1.00 94.31 227 ARG A CA 1
ATOM 1794 C C . ARG A 1 227 ? 10.451 9.643 -10.291 1.00 94.31 227 ARG A C 1
ATOM 1796 O O . ARG A 1 227 ? 9.607 10.519 -10.094 1.00 94.31 227 ARG A O 1
ATOM 1803 N N . ILE A 1 228 ? 10.132 8.408 -10.685 1.00 94.81 228 ILE A N 1
ATOM 1804 C CA . ILE A 1 228 ? 8.749 7.999 -10.976 1.00 94.81 228 ILE A CA 1
ATOM 1805 C C . ILE A 1 228 ? 7.900 8.003 -9.697 1.00 94.81 228 ILE A C 1
ATOM 1807 O O . ILE A 1 228 ? 6.801 8.567 -9.689 1.00 94.81 228 ILE A O 1
ATOM 1811 N N . LEU A 1 229 ? 8.397 7.433 -8.595 1.00 96.12 229 LEU A N 1
ATOM 1812 C CA . LEU A 1 229 ? 7.630 7.349 -7.350 1.00 96.12 229 LEU A CA 1
ATOM 1813 C C . LEU A 1 229 ? 7.415 8.717 -6.703 1.00 96.12 229 LEU A C 1
ATOM 1815 O O . LEU A 1 229 ? 6.316 8.986 -6.217 1.00 96.12 229 LEU A O 1
ATOM 1819 N N . PHE A 1 230 ? 8.403 9.615 -6.731 1.00 95.50 230 PHE A N 1
ATOM 1820 C CA . PHE A 1 230 ? 8.219 10.972 -6.212 1.00 95.50 230 PHE A CA 1
ATOM 1821 C C . PHE A 1 230 ? 7.274 11.811 -7.081 1.00 95.50 230 PHE A C 1
ATOM 1823 O O . PHE A 1 230 ? 6.473 12.578 -6.532 1.00 95.50 230 PHE A O 1
ATOM 1830 N N . ARG A 1 231 ? 7.290 11.643 -8.412 1.00 94.12 231 ARG A N 1
ATOM 1831 C CA . ARG A 1 231 ? 6.286 12.247 -9.310 1.00 94.12 231 ARG A CA 1
ATOM 1832 C C . ARG A 1 231 ? 4.885 11.722 -8.989 1.00 94.12 231 ARG A C 1
ATOM 1834 O O . ARG A 1 231 ? 3.960 12.518 -8.840 1.00 94.12 231 ARG A O 1
ATOM 1841 N N . THR A 1 232 ? 4.758 10.411 -8.795 1.00 95.12 232 THR A N 1
ATOM 1842 C CA . THR A 1 232 ? 3.502 9.749 -8.412 1.00 95.12 232 THR A CA 1
ATOM 1843 C C . THR A 1 232 ? 2.982 10.266 -7.070 1.00 95.12 232 THR A C 1
ATOM 1845 O O . THR A 1 232 ? 1.826 10.672 -6.969 1.00 95.12 232 THR A O 1
ATOM 1848 N N . LEU A 1 233 ? 3.838 10.329 -6.045 1.00 93.81 233 LEU A N 1
ATOM 1849 C CA . LEU A 1 233 ? 3.481 10.859 -4.729 1.00 93.81 233 LEU A CA 1
ATOM 1850 C C . LEU A 1 233 ? 3.031 12.322 -4.816 1.00 93.81 233 LEU A C 1
ATOM 1852 O O . LEU A 1 233 ? 2.009 12.687 -4.239 1.00 93.81 233 LEU A O 1
ATOM 1856 N N . SER A 1 234 ? 3.760 13.147 -5.572 1.00 92.19 234 SER A N 1
ATOM 1857 C CA . SER A 1 234 ? 3.413 14.557 -5.789 1.00 92.19 234 SER A CA 1
ATOM 1858 C C . SER A 1 234 ? 2.043 14.704 -6.451 1.00 92.19 234 SER A C 1
ATOM 1860 O O . SER A 1 234 ? 1.237 15.526 -6.017 1.00 92.19 234 SER A O 1
ATOM 1862 N N . HIS A 1 235 ? 1.756 13.880 -7.461 1.00 91.81 235 HIS A N 1
ATOM 1863 C CA . HIS A 1 235 ? 0.465 13.868 -8.140 1.00 91.81 235 HIS A CA 1
ATOM 1864 C C . HIS A 1 235 ? -0.675 13.469 -7.194 1.00 91.81 235 HIS A C 1
ATOM 1866 O O . HIS A 1 235 ? -1.653 14.203 -7.075 1.00 91.81 235 HIS A O 1
ATOM 1872 N N . LEU A 1 236 ? -0.523 12.369 -6.449 1.00 91.19 236 LEU A N 1
ATOM 1873 C CA . LEU A 1 236 ? -1.528 11.922 -5.478 1.00 91.19 236 LEU A CA 1
ATOM 1874 C C . LEU A 1 236 ? -1.788 12.974 -4.392 1.00 91.19 236 LEU A C 1
ATOM 1876 O O . LEU A 1 236 ? -2.932 13.191 -3.996 1.00 91.19 236 LEU A O 1
ATOM 1880 N N . MET A 1 237 ? -0.745 13.664 -3.928 1.00 86.81 237 MET A N 1
ATOM 1881 C CA . MET A 1 237 ? -0.895 14.747 -2.955 1.00 86.81 237 MET A CA 1
ATOM 1882 C C . MET A 1 237 ? -1.630 15.959 -3.526 1.00 86.81 237 MET A C 1
ATOM 1884 O O . MET A 1 237 ? -2.411 16.579 -2.805 1.00 86.81 237 MET A O 1
ATOM 1888 N N . HIS A 1 238 ? -1.427 16.274 -4.806 1.00 86.25 238 HIS A N 1
ATOM 1889 C CA . HIS A 1 238 ? -2.198 17.313 -5.481 1.00 86.25 238 HIS A CA 1
ATOM 1890 C C . HIS A 1 238 ? -3.674 16.917 -5.640 1.00 86.25 238 HIS A C 1
ATOM 1892 O O . HIS A 1 238 ? -4.549 17.740 -5.387 1.00 86.25 238 HIS A O 1
ATOM 1898 N N . LEU A 1 239 ? -3.964 15.651 -5.967 1.00 85.50 239 LEU A N 1
ATOM 1899 C CA . LEU A 1 239 ? -5.339 15.134 -6.008 1.00 85.50 239 LEU A CA 1
ATOM 1900 C C . LEU A 1 239 ? -6.023 15.185 -4.635 1.00 85.50 239 LEU A C 1
ATOM 1902 O O . LEU A 1 239 ? -7.217 15.459 -4.549 1.00 85.50 239 LEU A O 1
ATOM 1906 N N . ALA A 1 240 ? -5.274 14.936 -3.559 1.00 80.38 240 ALA A N 1
ATOM 1907 C CA . ALA A 1 240 ? -5.800 14.976 -2.198 1.00 80.38 240 ALA A CA 1
ATOM 1908 C C . ALA A 1 240 ? -6.196 16.388 -1.738 1.00 80.38 240 ALA A C 1
ATOM 1910 O O . ALA A 1 240 ? -7.139 16.524 -0.959 1.00 80.38 240 ALA A O 1
ATOM 1911 N N . ASN A 1 241 ? -5.485 17.426 -2.189 1.00 73.94 241 ASN A N 1
ATOM 1912 C CA . ASN A 1 241 ? -5.873 18.818 -1.972 1.00 73.94 241 ASN A CA 1
ATOM 1913 C C . ASN A 1 241 ? -5.351 19.733 -3.102 1.00 73.94 241 ASN A C 1
ATOM 1915 O O . ASN A 1 241 ? -4.200 20.175 -3.048 1.00 73.94 241 ASN A O 1
ATOM 1919 N N . PRO A 1 242 ? -6.179 20.062 -4.109 1.00 61.09 242 PRO A N 1
ATOM 1920 C CA . PRO A 1 242 ? -5.730 20.847 -5.258 1.00 61.09 242 PRO A CA 1
ATOM 1921 C C . PRO A 1 242 ? -5.571 22.352 -4.976 1.00 61.09 242 PRO A C 1
ATOM 1923 O O . PRO A 1 242 ? -4.877 23.029 -5.732 1.00 61.09 242 PRO A O 1
ATOM 1926 N N . ILE A 1 243 ? -6.196 22.890 -3.916 1.00 53.72 243 ILE A N 1
ATOM 1927 C CA . ILE A 1 243 ? -6.348 24.348 -3.694 1.00 53.72 243 ILE A CA 1
ATOM 1928 C C . ILE A 1 243 ? -5.533 24.854 -2.481 1.00 53.72 243 ILE A C 1
ATOM 1930 O O . ILE A 1 243 ? -5.344 26.058 -2.317 1.00 53.72 243 ILE A O 1
ATOM 1934 N N . GLY A 1 244 ? -4.981 23.968 -1.642 1.00 53.34 244 GLY A N 1
ATOM 1935 C CA . GLY A 1 244 ? -4.250 24.359 -0.429 1.00 53.34 244 GLY A CA 1
ATOM 1936 C C . GLY A 1 244 ? -3.174 23.361 0.019 1.00 53.34 244 GLY A C 1
ATOM 1937 O O . GLY A 1 244 ? -2.956 22.343 -0.636 1.00 53.34 244 GLY A O 1
ATOM 1938 N N . PRO A 1 245 ? -2.471 23.629 1.139 1.00 52.19 245 PRO A N 1
ATOM 1939 C CA . PRO A 1 245 ? -1.565 22.647 1.739 1.00 52.19 245 PRO A CA 1
ATOM 1940 C C . PRO A 1 245 ? -2.338 21.352 2.047 1.00 52.19 245 PRO A C 1
ATOM 1942 O O . PRO A 1 245 ? -3.499 21.442 2.424 1.00 52.19 245 PRO A O 1
ATOM 1945 N N . PRO A 1 246 ? -1.746 20.155 1.891 1.00 53.00 246 PRO A N 1
ATOM 1946 C CA . PRO A 1 246 ? -2.462 18.880 1.974 1.00 53.00 246 PRO A CA 1
ATOM 1947 C C . PRO A 1 246 ? -3.230 18.750 3.298 1.00 53.00 246 PRO A C 1
ATOM 1949 O O . PRO A 1 246 ? -2.633 18.550 4.353 1.00 53.00 246 PRO A O 1
ATOM 1952 N N . GLU A 1 247 ? -4.557 18.875 3.235 1.00 56.03 247 GLU A N 1
ATOM 1953 C CA . GLU A 1 247 ? -5.458 18.602 4.350 1.00 56.03 247 GLU A CA 1
ATOM 1954 C C . GLU A 1 247 ? -6.105 17.246 4.071 1.00 56.03 247 GLU A C 1
ATOM 1956 O O . GLU A 1 247 ? -6.989 17.127 3.226 1.00 56.03 247 GLU A O 1
ATOM 1961 N N . PHE A 1 248 ? -5.654 16.188 4.750 1.00 60.31 248 PHE A N 1
ATOM 1962 C CA . PHE A 1 248 ? -6.127 14.828 4.462 1.00 60.31 248 PHE A CA 1
ATOM 1963 C C . PHE A 1 248 ? -7.573 14.576 4.922 1.00 60.31 248 PHE A C 1
ATOM 1965 O O . PHE A 1 248 ? -8.130 13.527 4.610 1.00 60.31 248 PHE A O 1
ATOM 1972 N N . GLY A 1 249 ? -8.190 15.522 5.641 1.00 59.22 249 GLY A N 1
ATOM 1973 C CA . GLY A 1 249 ? -9.535 15.386 6.207 1.00 59.22 249 GLY A CA 1
ATOM 1974 C C . GLY A 1 249 ? -10.667 15.275 5.178 1.00 59.22 249 GLY A C 1
ATOM 1975 O O . GLY A 1 249 ? -11.672 14.640 5.480 1.00 59.22 249 GLY A O 1
ATOM 1976 N N . ASN A 1 250 ? -10.491 15.831 3.971 1.00 62.38 250 ASN A N 1
ATOM 1977 C CA . ASN A 1 250 ? -11.481 15.783 2.881 1.00 62.38 250 ASN A CA 1
ATOM 1978 C C . ASN A 1 250 ? -11.022 14.935 1.680 1.00 62.38 250 ASN A C 1
ATOM 1980 O O . ASN A 1 250 ? -11.674 14.929 0.638 1.00 62.38 250 ASN A O 1
ATOM 1984 N N . CYS A 1 251 ? -9.894 14.235 1.808 1.00 75.31 251 CYS A N 1
ATOM 1985 C CA . CYS A 1 251 ? -9.346 13.408 0.741 1.00 75.31 251 CYS A CA 1
ATOM 1986 C C . CYS A 1 251 ? -10.133 12.096 0.615 1.00 75.31 251 CYS A C 1
ATOM 1988 O O . CYS A 1 251 ? -10.519 11.486 1.617 1.00 75.31 251 CYS A O 1
ATOM 1990 N N . GLU A 1 252 ? -10.332 11.625 -0.618 1.00 86.56 252 GLU A N 1
ATOM 1991 C CA . GLU A 1 252 ? -10.870 10.289 -0.854 1.00 86.56 252 GLU A CA 1
ATOM 1992 C C . GLU A 1 252 ? -10.006 9.242 -0.134 1.00 86.56 252 GLU A C 1
ATOM 1994 O O . GLU A 1 252 ? -8.776 9.228 -0.240 1.00 86.56 252 GLU A O 1
ATOM 1999 N N . ARG A 1 253 ? -10.658 8.319 0.584 1.00 88.00 253 ARG A N 1
ATOM 2000 C CA . ARG A 1 253 ? -9.973 7.293 1.385 1.00 88.00 253 ARG A CA 1
ATOM 2001 C C . ARG A 1 253 ? -8.968 6.488 0.562 1.00 88.00 253 ARG A C 1
ATOM 2003 O O . ARG A 1 253 ? -7.881 6.196 1.054 1.00 88.00 253 ARG A O 1
ATOM 2010 N N . LYS A 1 254 ? -9.317 6.154 -0.684 1.00 92.94 254 LYS A N 1
ATOM 2011 C CA . LYS A 1 254 ? -8.444 5.423 -1.607 1.00 92.94 254 LYS A CA 1
ATOM 2012 C C . LYS A 1 254 ? -7.185 6.225 -1.941 1.00 92.94 254 LYS A C 1
ATOM 2014 O O . LYS A 1 254 ? -6.085 5.712 -1.763 1.00 92.94 254 LYS A O 1
ATOM 2019 N N . THR A 1 255 ? -7.328 7.489 -2.337 1.00 93.00 255 THR A N 1
ATOM 2020 C CA . THR A 1 255 ? -6.203 8.395 -2.630 1.00 93.00 255 THR A CA 1
ATOM 2021 C C . THR A 1 255 ? -5.280 8.547 -1.427 1.00 93.00 255 THR A C 1
ATOM 2023 O O . THR A 1 255 ? -4.065 8.410 -1.551 1.00 93.00 255 THR A O 1
ATOM 2026 N N . LEU A 1 256 ? -5.844 8.735 -0.235 1.00 90.69 256 LEU A N 1
ATOM 2027 C CA . LEU A 1 256 ? -5.068 8.795 0.998 1.00 90.69 256 LEU A CA 1
ATOM 2028 C C . LEU A 1 256 ? -4.309 7.487 1.280 1.00 90.69 256 LEU A C 1
ATOM 2030 O O . LEU A 1 256 ? -3.128 7.517 1.625 1.00 90.69 256 LEU A O 1
ATOM 2034 N N . ALA A 1 257 ? -4.959 6.336 1.116 1.00 94.38 257 ALA A N 1
ATOM 2035 C CA . ALA A 1 257 ? -4.312 5.042 1.295 1.00 94.38 257 ALA A CA 1
ATOM 2036 C C . ALA A 1 257 ? -3.187 4.812 0.270 1.00 94.38 257 ALA A C 1
ATOM 2038 O O . ALA A 1 257 ? -2.146 4.249 0.622 1.00 94.38 257 ALA A O 1
ATOM 2039 N N . LEU A 1 258 ? -3.348 5.294 -0.969 1.00 96.75 258 LEU A N 1
ATOM 2040 C CA . LEU A 1 258 ? -2.293 5.285 -1.985 1.00 96.75 258 LEU A CA 1
ATOM 2041 C C . LEU A 1 258 ? -1.119 6.184 -1.588 1.00 96.75 258 LEU A C 1
ATOM 2043 O O . LEU A 1 258 ? 0.016 5.727 -1.668 1.00 96.75 258 LEU A O 1
ATOM 2047 N N . ILE A 1 259 ? -1.361 7.405 -1.094 1.00 94.56 259 ILE A N 1
ATOM 2048 C CA . ILE A 1 259 ? -0.298 8.299 -0.592 1.00 94.56 259 ILE A CA 1
ATOM 2049 C C . ILE A 1 259 ? 0.523 7.596 0.491 1.00 94.56 259 ILE A C 1
ATOM 2051 O O . ILE A 1 259 ? 1.749 7.546 0.404 1.00 94.56 259 ILE A O 1
ATOM 2055 N N . ILE A 1 260 ? -0.152 7.005 1.482 1.00 94.00 260 ILE A N 1
ATOM 2056 C CA . ILE A 1 260 ? 0.503 6.273 2.574 1.00 94.00 260 ILE A CA 1
ATOM 2057 C C . ILE A 1 260 ? 1.318 5.095 2.022 1.00 94.00 260 ILE A C 1
ATOM 2059 O O . ILE A 1 260 ? 2.464 4.878 2.426 1.00 94.00 260 ILE A O 1
ATOM 2063 N N . SER A 1 261 ? 0.751 4.333 1.088 1.00 97.19 261 SER A N 1
ATOM 2064 C CA . SER A 1 261 ? 1.394 3.144 0.522 1.00 97.19 261 SER A CA 1
ATOM 2065 C C . SER A 1 261 ? 2.601 3.496 -0.352 1.00 97.19 261 SER A C 1
ATOM 2067 O O . SER A 1 261 ? 3.648 2.871 -0.212 1.00 97.19 261 SER A O 1
ATOM 2069 N N . VAL A 1 262 ? 2.505 4.535 -1.187 1.00 97.25 262 VAL A N 1
ATOM 2070 C CA . VAL A 1 262 ? 3.614 5.032 -2.020 1.00 97.25 262 VAL A CA 1
ATOM 2071 C C . VAL A 1 262 ? 4.721 5.621 -1.151 1.00 97.25 262 VAL A C 1
ATOM 2073 O O . VAL A 1 262 ? 5.890 5.300 -1.351 1.00 97.25 262 VAL A O 1
ATOM 2076 N N . ALA A 1 263 ? 4.382 6.414 -0.133 1.00 95.31 263 ALA A N 1
ATOM 2077 C CA . ALA A 1 263 ? 5.371 6.914 0.820 1.00 95.31 263 ALA A CA 1
ATOM 2078 C C . ALA A 1 263 ? 6.077 5.762 1.560 1.00 95.31 263 ALA A C 1
ATOM 2080 O O . ALA A 1 263 ? 7.287 5.816 1.789 1.00 95.31 263 ALA A O 1
ATOM 2081 N N . THR A 1 264 ? 5.343 4.694 1.890 1.00 95.56 264 THR A N 1
ATOM 2082 C CA . THR A 1 264 ? 5.909 3.472 2.485 1.00 95.56 264 THR A CA 1
ATOM 2083 C C . THR A 1 264 ? 6.833 2.754 1.501 1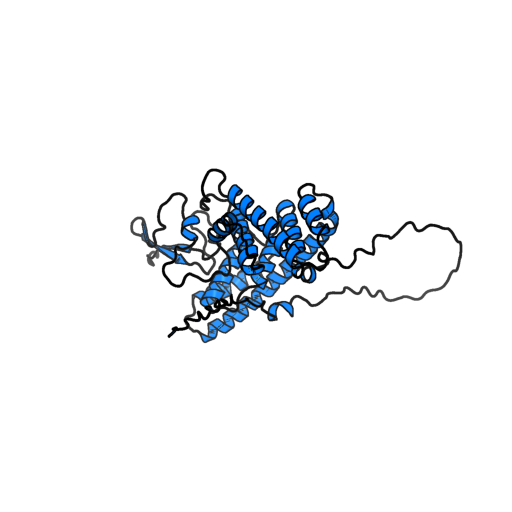.00 95.56 264 THR A C 1
ATOM 2085 O O . THR A 1 264 ? 7.919 2.329 1.893 1.00 95.56 264 THR A O 1
ATOM 2088 N N . LEU A 1 265 ? 6.455 2.661 0.224 1.00 96.38 265 LEU A N 1
ATOM 2089 C CA . LEU A 1 265 ? 7.279 2.062 -0.826 1.00 96.38 265 LEU A CA 1
ATOM 2090 C C . LEU A 1 265 ? 8.616 2.805 -0.968 1.00 96.38 265 LEU A C 1
ATOM 2092 O O . LEU A 1 265 ? 9.672 2.180 -0.907 1.00 96.38 265 LEU A O 1
ATOM 2096 N N . ILE A 1 266 ? 8.574 4.139 -1.047 1.00 95.56 266 ILE A N 1
ATOM 2097 C CA . ILE A 1 266 ? 9.763 4.999 -1.142 1.00 95.56 266 ILE A CA 1
ATOM 2098 C C . ILE A 1 266 ? 10.648 4.844 0.102 1.00 95.56 266 ILE A C 1
ATOM 2100 O O . ILE A 1 266 ? 11.841 4.567 -0.015 1.00 95.56 266 ILE A O 1
ATOM 2104 N N . LYS A 1 267 ? 10.076 5.027 1.300 1.00 92.25 267 LYS A N 1
ATOM 2105 C CA . LYS A 1 267 ? 10.843 5.184 2.546 1.00 92.25 267 LYS A CA 1
ATOM 2106 C C . LYS A 1 267 ? 11.258 3.865 3.192 1.00 92.25 267 LYS A C 1
ATOM 2108 O O . LYS A 1 267 ? 12.348 3.789 3.751 1.00 92.25 267 LYS A O 1
ATOM 2113 N N . VAL A 1 268 ? 10.378 2.865 3.175 1.00 91.31 268 VAL A N 1
ATOM 2114 C CA . VAL A 1 268 ? 10.521 1.631 3.966 1.00 91.31 268 VAL A CA 1
ATOM 2115 C C . VAL A 1 268 ? 10.910 0.452 3.087 1.00 91.31 268 VAL A C 1
ATOM 2117 O O . VAL A 1 268 ? 11.861 -0.247 3.414 1.00 91.31 268 VAL A O 1
ATOM 2120 N N . VAL A 1 269 ? 10.198 0.236 1.979 1.00 92.56 269 VAL A N 1
ATOM 2121 C CA . VAL A 1 269 ? 10.426 -0.937 1.119 1.00 92.56 269 VAL A CA 1
ATOM 2122 C C . VAL A 1 269 ? 11.697 -0.767 0.285 1.00 92.56 269 VAL A C 1
ATOM 2124 O O . VAL A 1 269 ? 12.548 -1.649 0.276 1.00 92.56 269 VAL A O 1
ATOM 2127 N N . MET A 1 270 ? 11.838 0.366 -0.407 1.00 92.75 270 MET A N 1
ATOM 2128 C CA . MET A 1 270 ? 12.949 0.616 -1.335 1.00 92.75 270 MET A CA 1
ATOM 2129 C C . MET A 1 270 ? 14.072 1.461 -0.722 1.00 92.75 270 MET A C 1
ATOM 2131 O O . MET A 1 270 ? 15.177 1.486 -1.256 1.00 92.75 270 MET A O 1
ATOM 2135 N N . GLY A 1 271 ? 13.808 2.158 0.390 1.00 91.38 271 GLY A N 1
ATOM 2136 C CA . GLY A 1 271 ? 14.807 2.970 1.095 1.00 91.38 271 GLY A CA 1
ATOM 2137 C C . GLY A 1 271 ? 15.416 4.088 0.241 1.00 91.38 271 GLY A C 1
ATOM 2138 O O . GLY A 1 271 ? 16.592 4.418 0.411 1.00 91.38 271 GLY A O 1
ATOM 2139 N N . LEU A 1 272 ? 14.640 4.650 -0.689 1.00 91.62 272 LEU A N 1
ATOM 2140 C CA . LEU A 1 272 ? 15.115 5.647 -1.644 1.00 91.62 272 LEU A CA 1
ATOM 2141 C C . LEU A 1 272 ? 15.478 6.947 -0.921 1.00 91.62 272 LEU A C 1
ATOM 2143 O O . LEU A 1 272 ? 14.757 7.430 -0.043 1.00 91.62 272 LEU A O 1
ATOM 2147 N N . ARG A 1 273 ? 16.617 7.520 -1.304 1.00 85.19 273 ARG A N 1
ATOM 2148 C CA . ARG A 1 273 ? 17.102 8.813 -0.817 1.00 85.19 273 ARG A CA 1
ATOM 2149 C C . ARG A 1 273 ? 17.030 9.807 -1.955 1.00 85.19 273 ARG A C 1
ATOM 2151 O O . ARG A 1 273 ? 17.363 9.452 -3.076 1.00 85.19 273 ARG A O 1
ATOM 2158 N N . THR A 1 274 ? 16.637 11.034 -1.639 1.00 85.69 274 THR A N 1
ATOM 2159 C CA . THR A 1 274 ? 16.579 12.113 -2.616 1.00 85.69 274 THR A CA 1
ATOM 2160 C C . THR A 1 274 ? 17.411 13.300 -2.173 1.00 85.69 274 THR A C 1
ATOM 2162 O O . THR A 1 274 ? 17.452 13.627 -0.990 1.00 85.69 274 THR A O 1
ATOM 2165 N N . ASN A 1 275 ? 18.045 13.962 -3.140 1.00 82.19 275 ASN A N 1
ATOM 2166 C CA . ASN A 1 275 ? 18.737 15.236 -2.935 1.00 82.19 275 ASN A CA 1
ATOM 2167 C C . ASN A 1 275 ? 17.818 16.440 -3.213 1.00 82.19 275 ASN A C 1
ATOM 2169 O O . ASN A 1 275 ? 18.214 17.594 -3.036 1.00 82.19 275 ASN A O 1
ATOM 2173 N N . HIS A 1 276 ? 16.584 16.195 -3.666 1.00 87.94 276 HIS A N 1
ATOM 2174 C CA . HIS A 1 276 ? 15.606 17.240 -3.926 1.00 87.94 276 HIS A CA 1
ATOM 2175 C C . HIS A 1 276 ? 14.901 17.631 -2.624 1.00 87.94 276 HIS A C 1
ATOM 2177 O O . HIS A 1 276 ? 13.981 16.954 -2.169 1.00 87.94 276 HIS A O 1
ATOM 2183 N N . SER A 1 277 ? 15.276 18.780 -2.055 1.00 87.50 277 SER A N 1
ATOM 2184 C CA . SER A 1 277 ? 14.717 19.276 -0.785 1.00 87.50 277 SER A CA 1
ATOM 2185 C C . SER A 1 277 ? 13.184 19.383 -0.772 1.00 87.50 277 SER A C 1
ATOM 2187 O O . SER A 1 277 ? 12.555 19.242 0.275 1.00 87.50 277 SER A O 1
ATOM 2189 N N . ASN A 1 278 ? 12.553 19.605 -1.929 1.00 87.06 278 ASN A N 1
ATOM 2190 C CA . ASN A 1 278 ? 11.094 19.612 -2.056 1.00 87.06 278 ASN A CA 1
ATOM 2191 C C . ASN A 1 278 ? 10.484 18.213 -1.892 1.00 87.06 278 ASN A C 1
ATOM 2193 O O . ASN A 1 278 ? 9.461 18.077 -1.226 1.00 87.06 278 ASN A O 1
ATOM 2197 N N . TRP A 1 279 ? 11.104 17.187 -2.473 1.00 89.50 279 TRP A N 1
ATOM 2198 C CA . TRP A 1 279 ? 10.666 15.794 -2.368 1.00 89.50 279 TRP A CA 1
ATOM 2199 C C . TRP A 1 279 ? 10.891 15.233 -0.965 1.00 89.50 279 TRP A C 1
ATOM 2201 O O . TRP A 1 279 ? 10.023 14.541 -0.439 1.00 89.50 279 TRP A O 1
ATOM 2211 N N . GLU A 1 280 ? 11.993 15.604 -0.317 1.00 88.12 280 GLU A N 1
ATOM 2212 C CA . GLU A 1 280 ? 12.239 15.272 1.089 1.00 88.12 280 GLU A CA 1
ATOM 2213 C C . GLU A 1 280 ? 11.141 15.854 1.996 1.00 88.12 280 GLU A C 1
ATOM 2215 O O . GLU A 1 280 ? 10.455 15.117 2.705 1.00 88.12 280 GLU A O 1
ATOM 2220 N N . LYS A 1 281 ? 10.861 17.161 1.872 1.00 86.38 281 LYS A N 1
ATOM 2221 C CA . LYS A 1 281 ? 9.768 17.830 2.604 1.00 86.38 281 LYS A CA 1
ATOM 2222 C C . LYS A 1 281 ? 8.387 17.254 2.295 1.00 86.38 281 LYS A C 1
ATOM 2224 O O . LYS A 1 281 ? 7.488 17.358 3.128 1.00 86.38 281 LYS A O 1
ATOM 2229 N N . LEU A 1 282 ? 8.181 16.737 1.086 1.00 86.12 282 LEU A N 1
ATOM 2230 C CA . LEU A 1 282 ? 6.940 16.080 0.684 1.00 86.12 282 LEU A CA 1
ATOM 2231 C C . LEU A 1 282 ? 6.782 14.748 1.425 1.00 86.12 282 LEU A C 1
ATOM 2233 O O . LEU A 1 282 ? 5.751 14.506 2.054 1.00 86.12 282 LEU A O 1
ATOM 2237 N N . LEU A 1 283 ? 7.826 13.919 1.396 1.00 88.56 283 LEU A N 1
ATOM 2238 C CA . LEU A 1 283 ? 7.845 12.603 2.026 1.00 88.56 283 LEU A CA 1
ATOM 2239 C C . LEU A 1 283 ? 7.723 12.690 3.550 1.00 88.56 283 LEU A C 1
ATOM 2241 O O . LEU A 1 283 ? 7.007 11.889 4.147 1.00 88.56 283 LEU A O 1
ATOM 2245 N N . ASP A 1 284 ? 8.349 13.685 4.180 1.00 85.25 284 ASP A N 1
ATOM 2246 C CA . ASP A 1 284 ? 8.276 13.896 5.632 1.00 85.25 284 ASP A CA 1
ATOM 2247 C C . ASP A 1 284 ? 6.868 14.234 6.139 1.00 85.25 284 ASP A C 1
ATOM 2249 O O . ASP A 1 284 ? 6.559 14.020 7.312 1.00 85.25 284 ASP A O 1
ATOM 2253 N N . LYS A 1 285 ? 5.990 14.732 5.262 1.00 81.62 285 LYS A N 1
ATOM 2254 C CA . LYS A 1 285 ? 4.579 14.994 5.589 1.00 81.62 285 LYS A CA 1
ATOM 2255 C C . LYS A 1 285 ? 3.703 13.749 5.478 1.00 81.62 285 LYS A C 1
ATOM 2257 O O . LYS A 1 285 ? 2.565 13.772 5.944 1.00 81.62 285 LYS A O 1
ATOM 2262 N N . CYS A 1 286 ? 4.192 12.689 4.840 1.00 85.56 286 CYS A N 1
ATOM 2263 C CA . CYS A 1 286 ? 3.388 11.516 4.540 1.00 85.56 286 CYS A CA 1
ATOM 2264 C C . CYS A 1 286 ? 3.440 10.496 5.688 1.00 85.56 286 CYS A C 1
ATOM 2266 O O . CYS A 1 286 ? 4.529 10.122 6.140 1.00 85.56 286 CYS A O 1
ATOM 2268 N N . PRO A 1 287 ? 2.286 9.967 6.136 1.00 85.88 287 PRO A N 1
ATOM 2269 C CA . PRO A 1 287 ? 2.285 8.796 6.998 1.00 85.88 287 PRO A CA 1
ATOM 2270 C C . PRO A 1 287 ? 2.863 7.597 6.243 1.00 85.88 287 PRO A C 1
ATOM 2272 O O . PRO A 1 287 ? 2.660 7.452 5.041 1.00 85.88 287 PRO A O 1
ATOM 2275 N N . THR A 1 288 ? 3.546 6.709 6.961 1.00 90.69 288 THR A N 1
ATOM 2276 C CA . THR A 1 288 ? 4.081 5.460 6.404 1.00 90.69 288 THR A CA 1
ATOM 2277 C C . THR A 1 288 ? 3.759 4.298 7.330 1.00 90.69 288 THR A C 1
ATOM 2279 O O . THR A 1 288 ? 3.839 4.437 8.560 1.00 90.69 288 THR A O 1
ATOM 2282 N N . PHE A 1 289 ? 3.396 3.157 6.744 1.00 91.12 289 PHE A N 1
ATOM 2283 C CA . PHE A 1 289 ? 3.287 1.906 7.487 1.00 91.12 289 PHE A CA 1
ATOM 2284 C C . PHE A 1 289 ? 4.647 1.538 8.072 1.00 91.12 289 PHE A C 1
ATOM 2286 O O . PHE A 1 289 ? 5.692 1.958 7.573 1.00 91.12 289 PHE A O 1
ATOM 2293 N N . LEU A 1 290 ? 4.633 0.731 9.131 1.00 85.19 290 LEU A N 1
ATOM 2294 C CA . LEU A 1 290 ? 5.849 0.179 9.747 1.00 85.19 290 LEU A CA 1
ATOM 2295 C C . LEU A 1 290 ? 6.769 1.237 10.384 1.00 85.19 290 LEU A C 1
ATOM 2297 O O . LEU A 1 290 ? 7.859 0.921 10.862 1.00 85.19 290 LEU A O 1
ATOM 2301 N N . SER A 1 291 ? 6.319 2.493 10.460 1.00 79.81 291 SER A N 1
ATOM 2302 C CA . SER A 1 291 ? 7.033 3.558 11.155 1.00 79.81 291 SER A CA 1
ATOM 2303 C C . SER A 1 291 ? 6.998 3.345 12.675 1.00 79.81 291 SER A C 1
ATOM 2305 O O . SER A 1 291 ? 5.962 3.048 13.290 1.00 79.81 291 SER A O 1
ATOM 2307 N N . GLN A 1 292 ? 8.153 3.494 13.326 1.00 69.12 292 GLN A N 1
ATOM 2308 C CA . GLN A 1 292 ? 8.205 3.497 14.786 1.00 69.12 292 GLN A CA 1
ATOM 2309 C C . GLN A 1 292 ? 7.434 4.707 15.322 1.00 69.12 292 GLN A C 1
ATOM 2311 O O . GLN A 1 292 ? 7.558 5.816 14.802 1.00 69.12 292 GLN A O 1
ATOM 2316 N N . LEU A 1 293 ? 6.637 4.497 16.373 1.00 62.59 293 LEU A N 1
ATOM 2317 C CA . LEU A 1 293 ? 6.035 5.610 17.104 1.00 62.59 293 LEU A CA 1
ATOM 2318 C C . LEU A 1 293 ? 7.155 6.487 17.694 1.00 62.59 293 LEU A C 1
ATOM 2320 O O . LEU A 1 293 ? 8.094 5.942 18.286 1.00 62.59 293 LEU A O 1
ATOM 2324 N N . PRO A 1 294 ? 7.072 7.826 17.582 1.00 55.00 294 PRO A N 1
ATOM 2325 C CA . PRO A 1 294 ? 8.013 8.716 18.252 1.00 55.00 294 PRO A CA 1
ATOM 2326 C C . PRO A 1 294 ? 8.051 8.420 19.758 1.00 55.00 294 PRO A C 1
ATOM 2328 O O . PRO A 1 294 ? 7.008 8.346 20.406 1.00 55.00 294 PRO A O 1
ATOM 2331 N N . LYS A 1 295 ? 9.253 8.256 20.326 1.00 45.28 295 LYS A N 1
ATOM 2332 C CA . LYS A 1 295 ? 9.447 7.891 21.744 1.00 45.28 295 LYS A CA 1
ATOM 2333 C C . LYS A 1 295 ? 9.059 9.009 22.725 1.00 45.28 295 LYS A C 1
ATOM 2335 O O . LYS A 1 295 ? 8.823 8.731 23.895 1.00 45.28 295 LYS A O 1
ATOM 2340 N N . THR A 1 296 ? 8.967 10.256 22.264 1.00 33.78 296 THR A N 1
ATOM 2341 C CA . THR A 1 296 ? 8.735 11.441 23.102 1.00 33.78 296 THR A CA 1
ATOM 2342 C C . THR A 1 296 ? 7.961 12.498 22.330 1.00 33.78 296 THR A C 1
ATOM 2344 O O . THR A 1 296 ? 8.530 13.109 21.435 1.00 33.78 296 THR A O 1
ATOM 2347 N N . GLY A 1 297 ? 6.683 12.721 22.669 1.00 40.38 297 GLY A N 1
ATOM 2348 C CA . GLY A 1 297 ? 5.917 13.951 22.376 1.00 40.38 297 GLY A CA 1
ATOM 2349 C C . GLY A 1 297 ? 5.893 14.476 20.932 1.00 40.38 297 GLY A C 1
ATOM 2350 O O . GLY A 1 297 ? 5.394 15.576 20.702 1.00 40.38 297 GLY A O 1
ATOM 2351 N N . GLY A 1 298 ? 6.435 13.727 19.971 1.00 36.94 298 GLY A N 1
ATOM 2352 C CA . GLY A 1 298 ? 6.547 14.122 18.581 1.00 36.94 298 GLY A CA 1
ATOM 2353 C C . GLY A 1 298 ? 5.153 14.321 18.033 1.00 36.94 298 GLY A C 1
ATOM 2354 O O . GLY A 1 298 ? 4.266 13.505 18.291 1.00 36.94 298 GLY A O 1
ATOM 2355 N N . THR A 1 299 ? 4.953 15.430 17.325 1.00 38.91 299 THR A N 1
ATOM 2356 C CA . THR A 1 299 ? 3.697 15.752 16.657 1.00 38.91 299 THR A CA 1
ATOM 2357 C C . THR A 1 299 ? 3.215 14.525 15.905 1.00 38.91 299 THR A C 1
ATOM 2359 O O . THR A 1 299 ? 3.798 14.148 14.892 1.00 38.91 299 THR A O 1
ATOM 2362 N N . SER A 1 300 ? 2.182 13.874 16.449 1.00 41.53 300 SER A N 1
ATOM 2363 C CA . SER A 1 300 ? 1.521 12.748 15.807 1.00 41.53 300 SER A CA 1
ATOM 2364 C C . SER A 1 300 ? 1.246 13.161 14.368 1.00 41.53 300 SER A C 1
ATOM 2366 O O . SER A 1 300 ? 0.609 14.194 14.145 1.00 41.53 300 SER A O 1
ATOM 2368 N N . MET A 1 301 ? 1.745 12.389 13.398 1.00 45.22 301 MET A N 1
ATOM 2369 C CA . MET A 1 301 ? 1.536 12.654 11.966 1.00 45.22 301 MET A CA 1
ATOM 2370 C C . MET A 1 301 ? 0.033 12.734 11.613 1.00 45.22 301 MET A C 1
ATOM 2372 O O . MET A 1 301 ? -0.345 13.222 10.556 1.00 45.22 301 MET A O 1
ATOM 2376 N N . PHE A 1 302 ? -0.840 12.351 12.554 1.00 45.50 302 PHE A N 1
ATOM 2377 C CA . PHE A 1 302 ? -2.286 12.540 12.525 1.00 45.50 302 PHE A CA 1
ATOM 2378 C C . PHE A 1 302 ? -2.797 13.962 12.736 1.00 45.50 302 PHE A C 1
ATOM 2380 O O . PHE A 1 302 ? -3.982 14.176 12.489 1.00 45.50 302 PHE A O 1
ATOM 2387 N N . LYS A 1 303 ? -1.963 14.950 13.097 1.00 46.31 303 LYS A N 1
ATOM 2388 C CA . LYS A 1 303 ? -2.393 16.365 13.070 1.00 46.31 303 LYS A CA 1
ATOM 2389 C C . LYS A 1 303 ? -2.948 16.790 11.700 1.00 46.31 303 LYS A C 1
ATOM 2391 O O . LYS A 1 303 ? -3.625 17.803 11.645 1.00 46.31 303 LYS A O 1
ATOM 2396 N N . MET A 1 304 ? -2.680 16.031 10.631 1.00 43.56 304 MET A N 1
ATOM 2397 C CA . MET A 1 304 ? -3.203 16.297 9.288 1.00 43.56 304 MET A CA 1
ATOM 2398 C C . MET A 1 304 ? -4.363 15.385 8.846 1.00 43.56 304 MET A C 1
ATOM 2400 O O . MET A 1 304 ? -4.991 15.670 7.832 1.00 43.56 304 MET A O 1
ATOM 2404 N N . LEU A 1 305 ? -4.653 14.303 9.579 1.00 47.75 305 LEU A N 1
ATOM 2405 C CA . LEU A 1 305 ? -5.725 13.336 9.275 1.00 47.75 305 LEU A CA 1
ATOM 2406 C C . LEU A 1 305 ? -6.983 13.554 10.125 1.00 47.75 305 LEU A C 1
ATOM 2408 O O . LEU A 1 305 ? -8.076 13.171 9.719 1.00 47.75 305 LEU A O 1
ATOM 2412 N N . GLY A 1 306 ? -6.839 14.167 11.301 1.00 42.16 306 GLY A N 1
ATOM 2413 C CA . GLY A 1 306 ? -7.969 14.572 12.127 1.00 42.16 306 GLY A CA 1
ATOM 2414 C C . GLY A 1 306 ? -8.337 16.029 11.877 1.00 42.16 306 GLY A C 1
ATOM 2415 O O . GLY A 1 306 ? -7.645 16.913 12.364 1.00 42.16 306 GLY A O 1
ATOM 2416 N N . SER A 1 307 ? -9.468 16.228 11.197 1.00 36.66 307 SER A N 1
ATOM 2417 C CA . SER A 1 307 ? -10.156 17.504 10.963 1.00 36.66 307 SER A CA 1
ATOM 2418 C C . SER A 1 307 ? -9.379 18.526 10.129 1.00 36.66 307 SER A C 1
ATOM 2420 O O . SER A 1 307 ? -8.359 19.063 10.553 1.00 36.66 307 SER A O 1
ATOM 2422 N N . GLY A 1 308 ? -9.932 18.853 8.957 1.00 37.81 308 GLY A N 1
ATOM 2423 C CA . GLY A 1 308 ? -9.571 20.069 8.231 1.00 37.81 308 GLY A CA 1
ATOM 2424 C C . GLY A 1 308 ? -9.631 21.292 9.151 1.00 37.81 308 GLY A C 1
ATOM 2425 O O . GLY A 1 308 ? -10.471 21.365 10.056 1.00 37.81 308 GLY A O 1
ATOM 2426 N N . GLY A 1 309 ? -8.696 22.215 8.938 1.00 34.38 309 GLY A N 1
ATOM 2427 C CA . GLY A 1 309 ? -8.609 23.488 9.647 1.00 34.38 309 GLY A CA 1
ATOM 2428 C C . GLY A 1 309 ? -8.105 23.421 11.092 1.00 34.38 309 GLY A C 1
ATOM 2429 O O . GLY A 1 309 ? -8.902 23.417 12.019 1.00 34.38 309 GLY A O 1
ATOM 2430 N N . GLY A 1 310 ? -6.782 23.490 11.288 1.00 38.75 310 GLY A N 1
ATOM 2431 C CA . GLY A 1 310 ? -6.097 24.202 12.391 1.00 38.75 310 GLY A CA 1
ATOM 2432 C C . GLY A 1 310 ? -6.409 23.877 13.865 1.00 38.75 310 GLY A C 1
ATOM 2433 O O . GLY A 1 310 ? -5.691 24.352 14.748 1.00 38.75 310 GLY A O 1
ATOM 2434 N N . THR A 1 311 ? -7.427 23.084 14.189 1.00 44.62 311 THR A N 1
ATOM 2435 C CA . THR A 1 311 ? -7.802 22.773 15.565 1.00 44.62 311 THR A CA 1
ATOM 2436 C C . THR A 1 311 ? -7.016 21.568 16.041 1.00 44.62 311 THR A C 1
ATOM 2438 O O . THR A 1 311 ? -7.173 20.462 15.532 1.00 44.62 311 THR A O 1
ATOM 2441 N N . SER A 1 312 ? -6.164 21.776 17.045 1.00 55.84 312 SER A N 1
ATOM 2442 C CA . SER A 1 312 ? -5.464 20.691 17.729 1.00 55.84 312 SER A CA 1
ATOM 2443 C C . SER A 1 312 ? -6.459 19.602 18.139 1.00 55.84 312 SER A C 1
ATOM 2445 O O . SER A 1 312 ? -7.362 19.867 18.936 1.00 55.84 312 SER A O 1
ATOM 2447 N N . ILE A 1 313 ? -6.269 18.382 17.629 1.00 65.88 313 ILE A N 1
ATOM 2448 C CA . ILE A 1 313 ? -7.045 17.202 18.024 1.00 65.88 313 ILE A CA 1
ATOM 2449 C C . ILE A 1 313 ? -7.016 17.099 19.553 1.00 65.88 313 ILE A C 1
ATOM 2451 O O . ILE A 1 313 ? -5.949 16.995 20.166 1.00 65.88 313 ILE A O 1
ATOM 2455 N N . LYS A 1 314 ? -8.189 17.182 20.186 1.00 75.69 314 LYS A N 1
ATOM 2456 C CA . LYS A 1 314 ? -8.301 17.149 21.646 1.00 75.69 314 LYS A CA 1
ATOM 2457 C C . LYS A 1 314 ? -8.253 15.705 22.123 1.00 75.69 314 LYS A C 1
ATOM 2459 O O . LYS A 1 314 ? -9.102 14.902 21.749 1.00 75.69 314 LYS A O 1
ATOM 2464 N N . GLN A 1 315 ? -7.311 15.393 23.009 1.00 82.38 315 GLN A N 1
ATOM 2465 C CA . GLN A 1 315 ? -7.185 14.058 23.606 1.00 82.38 315 GLN A CA 1
ATOM 2466 C C . GLN A 1 315 ? -8.450 13.627 24.371 1.00 82.38 315 GLN A C 1
ATOM 2468 O O . GLN A 1 315 ? -8.760 12.439 24.457 1.00 82.38 315 GLN A O 1
ATOM 2473 N N . LYS A 1 316 ? -9.178 14.599 24.933 1.00 85.00 316 LYS A N 1
ATOM 2474 C CA . LYS A 1 316 ? -10.441 14.412 25.647 1.00 85.00 316 LYS A CA 1
ATOM 2475 C C . LYS A 1 316 ? -11.491 15.355 25.069 1.00 85.00 316 LYS A C 1
ATOM 2477 O O . LYS A 1 316 ? -11.205 16.534 24.860 1.00 85.00 316 LYS A O 1
ATOM 2482 N N . LEU A 1 317 ? -12.690 14.841 24.844 1.00 84.38 317 LEU A N 1
ATOM 2483 C CA . LEU A 1 317 ? -13.842 15.598 24.374 1.00 84.38 317 LEU A CA 1
ATOM 2484 C C . LEU A 1 317 ? -15.004 15.362 25.340 1.00 84.38 317 LEU A C 1
ATOM 2486 O O . LEU A 1 317 ? -15.307 14.220 25.667 1.00 84.38 317 LEU A O 1
ATOM 2490 N N . GLN A 1 318 ? -15.647 16.435 25.791 1.00 86.12 318 GLN A N 1
ATOM 2491 C CA . GLN A 1 318 ? -16.857 16.359 26.602 1.00 86.12 318 GLN A CA 1
ATOM 2492 C C . GLN A 1 318 ? -18.051 16.691 25.708 1.00 86.12 318 GLN A C 1
ATOM 2494 O O . GLN A 1 318 ? -18.082 17.766 25.106 1.00 86.12 318 GLN A O 1
ATOM 2499 N N . LEU A 1 319 ? -19.013 15.775 25.604 1.00 83.31 319 LEU A N 1
ATOM 2500 C CA . LEU A 1 319 ? -20.277 15.997 24.901 1.00 83.31 319 LEU A CA 1
ATOM 2501 C C . LEU A 1 319 ? -21.417 15.619 25.845 1.00 83.31 319 LEU A C 1
ATOM 2503 O O . LEU A 1 319 ? -21.608 14.440 26.145 1.00 83.31 319 LEU A O 1
ATOM 2507 N N . LYS A 1 320 ? -22.180 16.619 26.304 1.00 85.88 320 LYS A N 1
ATOM 2508 C CA . LYS A 1 320 ? -23.191 16.452 27.365 1.00 85.88 320 LYS A CA 1
ATOM 2509 C C . LYS A 1 320 ? -22.559 15.774 28.603 1.00 85.88 320 LYS A C 1
ATOM 2511 O O . LYS A 1 320 ? -21.457 16.141 29.009 1.00 85.88 320 LYS A O 1
ATOM 2516 N N . GLU A 1 321 ? -23.214 14.742 29.133 1.00 84.50 321 GLU A N 1
ATOM 2517 C CA . GLU A 1 321 ? -22.765 13.928 30.272 1.00 84.50 321 GLU A CA 1
ATOM 2518 C C . GLU A 1 321 ? -21.727 12.850 29.901 1.00 84.50 321 GLU A C 1
ATOM 2520 O O . GLU A 1 321 ? -21.303 12.066 30.748 1.00 84.50 321 GLU A O 1
ATOM 2525 N N . HIS A 1 322 ? -21.300 12.773 28.635 1.00 85.44 322 HIS A N 1
ATOM 2526 C CA . HIS A 1 322 ? -20.359 11.755 28.175 1.00 85.44 322 HIS A CA 1
ATOM 2527 C C . HIS A 1 322 ? -18.963 12.334 27.950 1.00 85.44 322 HIS A C 1
ATOM 2529 O O . HIS A 1 322 ? -18.762 13.287 27.190 1.00 85.44 322 HIS A O 1
ATOM 2535 N N . GLN A 1 323 ? -17.977 11.679 28.560 1.00 89.31 323 GLN A N 1
ATOM 2536 C CA . GLN A 1 323 ? -16.570 11.952 28.317 1.00 89.31 323 GLN A CA 1
ATOM 2537 C C . GLN A 1 323 ? -16.027 10.975 27.273 1.00 89.31 323 GLN A C 1
ATOM 2539 O O . GLN A 1 323 ? -16.080 9.759 27.452 1.00 89.31 323 GLN A O 1
ATOM 2544 N N . PHE A 1 324 ? -15.456 11.506 26.201 1.00 89.06 324 PHE A N 1
ATOM 2545 C CA . PHE A 1 324 ? -14.803 10.751 25.142 1.00 89.06 324 PHE A CA 1
ATOM 2546 C C . PHE A 1 324 ? -13.289 10.921 25.226 1.00 89.06 324 PHE A C 1
ATOM 2548 O O . PHE A 1 324 ? -12.780 12.030 25.402 1.00 89.06 324 PHE A O 1
ATOM 2555 N N . ILE A 1 325 ? -12.556 9.820 25.083 1.00 88.06 325 ILE A N 1
ATOM 2556 C CA . ILE A 1 325 ? -11.090 9.814 25.056 1.00 88.06 325 ILE A CA 1
ATOM 2557 C C . ILE A 1 325 ? -10.632 9.264 23.715 1.00 88.06 325 ILE A C 1
ATOM 2559 O O . ILE A 1 325 ? -11.088 8.201 23.297 1.00 88.06 325 ILE A O 1
ATOM 2563 N N . LEU A 1 326 ? -9.719 9.981 23.065 1.00 86.00 326 LEU A N 1
ATOM 2564 C CA . LEU A 1 326 ? -9.073 9.518 21.846 1.00 86.00 326 LEU A CA 1
ATOM 2565 C C . LEU A 1 326 ? -8.076 8.405 22.184 1.00 86.00 326 LEU A C 1
ATOM 2567 O O . LEU A 1 326 ? -7.139 8.619 22.956 1.00 86.00 326 LEU A O 1
ATOM 2571 N N . GLN A 1 327 ? -8.269 7.216 21.625 1.00 86.06 327 GLN A N 1
ATOM 2572 C CA . GLN A 1 327 ? -7.392 6.069 21.860 1.00 86.06 327 GLN A CA 1
ATOM 2573 C C . GLN A 1 327 ? -6.989 5.420 20.542 1.00 86.06 327 GLN A C 1
ATOM 2575 O O . GLN A 1 327 ? -7.726 5.483 19.559 1.00 86.06 327 GLN A O 1
ATOM 2580 N N . HIS A 1 328 ? -5.817 4.785 20.536 1.00 86.12 328 HIS A N 1
ATOM 2581 C CA . HIS A 1 328 ? -5.389 3.970 19.406 1.00 86.12 328 HIS A CA 1
ATOM 2582 C C . HIS A 1 328 ? -6.255 2.724 19.273 1.00 86.12 328 HIS A C 1
ATOM 2584 O O . HIS A 1 328 ? -6.614 2.088 20.265 1.00 86.12 328 HIS A O 1
ATOM 2590 N N . VAL A 1 329 ? -6.536 2.373 18.027 1.00 87.81 329 VAL A N 1
ATOM 2591 C CA . VAL A 1 329 ? -7.340 1.222 17.645 1.00 87.81 329 VAL A CA 1
ATOM 2592 C C . VAL A 1 329 ? -6.407 0.159 17.076 1.00 87.81 329 VAL A C 1
ATOM 2594 O O . VAL A 1 329 ? -5.596 0.443 16.200 1.00 87.81 329 VAL A O 1
ATOM 2597 N N . PHE A 1 330 ? -6.497 -1.060 17.604 1.00 89.69 330 PHE A N 1
ATOM 2598 C CA . PHE A 1 330 ? -5.705 -2.213 17.148 1.00 89.69 330 PHE A CA 1
ATOM 2599 C C . PHE A 1 330 ? -6.574 -3.442 16.840 1.00 89.69 330 PHE A C 1
ATOM 2601 O O . PHE A 1 330 ? -6.060 -4.549 16.711 1.00 89.69 330 PHE A O 1
ATOM 2608 N N . VAL A 1 331 ? -7.888 -3.240 16.790 1.00 91.25 331 VAL A N 1
ATOM 2609 C CA . VAL A 1 331 ? -8.937 -4.232 16.532 1.00 91.25 331 VAL A CA 1
ATOM 2610 C C . VAL A 1 331 ? -10.020 -3.547 15.716 1.00 91.25 331 VAL A C 1
ATOM 2612 O O . VAL A 1 331 ? -10.126 -2.322 15.770 1.00 91.25 331 VAL A O 1
ATOM 2615 N N . THR A 1 332 ? -10.833 -4.300 14.985 1.00 93.44 332 THR A N 1
ATOM 2616 C CA . THR A 1 332 ? -11.835 -3.691 14.108 1.00 93.44 332 THR A CA 1
ATOM 2617 C C . THR A 1 332 ? -12.870 -2.909 14.915 1.00 93.44 332 THR A C 1
ATOM 2619 O O . THR A 1 332 ? -13.650 -3.470 15.683 1.00 93.44 332 THR A O 1
ATOM 2622 N N . VAL A 1 333 ? -12.887 -1.589 14.729 1.00 91.38 333 VAL A N 1
ATOM 2623 C CA . VAL A 1 333 ? -13.870 -0.677 15.326 1.00 91.38 333 VAL A CA 1
ATOM 2624 C C . VAL A 1 333 ? -14.523 0.114 14.209 1.00 91.38 333 VAL A C 1
ATOM 2626 O O . VAL A 1 333 ? -13.837 0.651 13.342 1.00 91.38 333 VAL A O 1
ATOM 2629 N N . HIS A 1 334 ? -15.848 0.207 14.248 1.00 90.62 334 HIS A N 1
ATOM 2630 C CA . HIS A 1 334 ? -16.625 0.949 13.265 1.00 90.62 334 HIS A CA 1
ATOM 2631 C C . HIS A 1 334 ? -17.028 2.309 13.823 1.00 90.62 334 HIS A C 1
ATOM 2633 O O . HIS A 1 334 ? -17.413 2.439 14.989 1.00 90.62 334 HIS A O 1
ATOM 2639 N N . CYS A 1 335 ? -16.952 3.331 12.977 1.00 86.00 335 CYS A N 1
ATOM 2640 C CA . CYS A 1 335 ? -17.476 4.647 13.283 1.00 86.00 335 CYS A CA 1
ATOM 2641 C C . CYS A 1 335 ? -18.989 4.555 13.498 1.00 86.00 335 CYS A C 1
ATOM 2643 O O . CYS A 1 335 ? -19.718 4.004 12.674 1.00 86.00 335 CYS A O 1
ATOM 2645 N N . TYR A 1 336 ? -19.477 5.137 14.590 1.00 85.81 336 TYR A N 1
ATOM 2646 C CA . TYR A 1 336 ? -20.904 5.121 14.904 1.00 85.81 336 TYR A CA 1
ATOM 2647 C C . TYR A 1 336 ? -21.754 5.820 13.829 1.00 85.81 336 TYR A C 1
ATOM 2649 O O . TYR A 1 336 ? -22.850 5.360 13.520 1.00 85.81 336 TYR A O 1
ATOM 2657 N N . GLN A 1 337 ? -21.229 6.901 13.241 1.00 83.88 337 GLN A N 1
ATOM 2658 C CA . GLN A 1 337 ? -21.956 7.739 12.288 1.00 83.88 337 GLN A CA 1
ATOM 2659 C C . GLN A 1 337 ? -21.976 7.140 10.879 1.00 83.88 337 GLN A C 1
ATOM 2661 O O . GLN A 1 337 ? -23.045 6.926 10.319 1.00 83.88 337 GLN A O 1
ATOM 2666 N N . CYS A 1 338 ? -20.803 6.880 10.294 1.00 83.56 338 CYS A N 1
ATOM 2667 C CA . CYS A 1 338 ? -20.712 6.412 8.909 1.00 83.56 338 CYS A CA 1
ATOM 2668 C C . CYS A 1 338 ? -20.681 4.888 8.772 1.00 83.56 338 CYS A C 1
ATOM 2670 O O . CYS A 1 338 ? -20.704 4.400 7.653 1.00 83.56 338 CYS A O 1
ATOM 2672 N N . ARG A 1 339 ? -20.619 4.135 9.882 1.00 89.00 339 ARG A N 1
ATOM 2673 C CA . ARG A 1 339 ? -20.525 2.660 9.916 1.00 89.00 339 ARG A CA 1
ATOM 2674 C C . ARG A 1 339 ? -19.282 2.063 9.255 1.00 89.00 339 ARG A C 1
ATOM 2676 O O . ARG A 1 339 ? -19.108 0.854 9.297 1.00 89.00 339 ARG A O 1
ATOM 2683 N N . GLU A 1 340 ? -18.381 2.897 8.756 1.00 87.38 340 GLU A N 1
ATOM 2684 C CA . GLU A 1 340 ? -17.094 2.487 8.210 1.00 87.38 340 GLU A CA 1
ATOM 2685 C C . GLU A 1 340 ? -16.107 2.096 9.309 1.00 87.38 340 GLU A C 1
ATOM 2687 O O . GLU A 1 340 ? -16.082 2.691 10.392 1.00 87.38 340 GLU A O 1
ATOM 2692 N N . ALA A 1 341 ? -15.249 1.124 9.014 1.00 90.12 341 ALA A N 1
ATOM 2693 C CA . ALA A 1 341 ? -14.157 0.751 9.900 1.00 90.12 341 ALA A CA 1
ATOM 2694 C C . ALA A 1 341 ? -13.111 1.873 10.013 1.00 90.12 341 ALA A C 1
ATOM 2696 O O . ALA A 1 341 ? -12.758 2.532 9.031 1.00 90.12 341 ALA A O 1
ATOM 2697 N N . VAL A 1 342 ? -12.580 2.070 11.219 1.00 90.50 342 VAL A N 1
ATOM 2698 C CA . VAL A 1 342 ? -11.462 2.985 11.475 1.00 90.50 342 VAL A CA 1
ATOM 2699 C C . VAL A 1 342 ? -10.174 2.336 10.966 1.00 90.50 342 VAL A C 1
ATOM 2701 O O . VAL A 1 342 ? -9.809 1.249 11.413 1.00 90.50 342 VAL A O 1
ATOM 2704 N N . TRP A 1 343 ? -9.475 3.006 10.051 1.00 92.44 343 TRP A N 1
ATOM 2705 C CA . TRP A 1 343 ? -8.370 2.432 9.278 1.00 92.44 343 TRP A CA 1
ATOM 2706 C C . TRP A 1 343 ? -7.172 3.383 9.169 1.00 92.44 343 TRP A C 1
ATOM 2708 O O . TRP A 1 343 ? -7.259 4.560 9.529 1.00 92.44 343 TRP A O 1
ATOM 2718 N N . GLY A 1 344 ? -6.064 2.867 8.634 1.00 87.25 344 GLY A N 1
ATOM 2719 C CA . GLY A 1 344 ? -4.870 3.636 8.280 1.00 87.25 344 GLY A CA 1
ATOM 2720 C C . GLY A 1 344 ? -3.670 3.306 9.160 1.00 87.25 344 GLY A C 1
ATOM 2721 O O . GLY A 1 344 ? -3.653 2.296 9.856 1.00 87.25 344 GLY A O 1
ATOM 2722 N N . VAL A 1 345 ? -2.650 4.161 9.117 1.00 87.81 345 VAL A N 1
ATOM 2723 C CA . VAL A 1 345 ? -1.467 4.084 9.995 1.00 87.81 345 VAL A CA 1
ATOM 2724 C C . VAL A 1 345 ? -1.855 4.560 11.394 1.00 87.81 345 VAL A C 1
ATOM 2726 O O . VAL A 1 345 ? -2.612 5.501 11.485 1.00 87.81 345 VAL A O 1
ATOM 2729 N N . ASN A 1 346 ? -1.372 3.984 12.496 1.00 84.75 346 ASN A N 1
ATOM 2730 C CA . ASN A 1 346 ? -1.685 4.417 13.873 1.00 84.75 346 ASN A CA 1
ATOM 2731 C C . ASN A 1 346 ? -3.155 4.858 14.132 1.00 84.75 346 ASN A C 1
ATOM 2733 O O . ASN A 1 346 ? -3.352 5.897 14.772 1.00 84.75 346 ASN A O 1
ATOM 2737 N N . PRO A 1 347 ? -4.185 4.121 13.675 1.00 85.31 347 PRO A N 1
ATOM 2738 C CA . PRO A 1 347 ? -5.562 4.606 13.678 1.00 85.31 347 PRO A CA 1
ATOM 2739 C C . PRO A 1 347 ? -6.043 4.935 15.095 1.00 85.31 347 PRO A C 1
ATOM 2741 O O . PRO A 1 347 ? -5.689 4.254 16.063 1.00 85.31 347 PRO A O 1
ATOM 2744 N N . GLN A 1 348 ? -6.847 5.992 15.226 1.00 86.06 348 GLN A N 1
ATOM 2745 C CA . GLN A 1 348 ? -7.382 6.464 16.504 1.00 86.06 348 GLN A CA 1
ATOM 2746 C C . GLN A 1 348 ? -8.886 6.718 16.412 1.00 86.06 348 GLN A C 1
ATOM 2748 O O . GLN A 1 348 ? -9.386 7.158 15.380 1.00 86.06 348 GLN A O 1
ATOM 2753 N N . ALA A 1 349 ? -9.597 6.478 17.512 1.00 85.94 349 ALA A N 1
ATOM 2754 C CA . ALA A 1 349 ? -11.025 6.751 17.631 1.00 85.94 349 ALA A CA 1
ATOM 2755 C C . ALA A 1 349 ? -11.376 7.280 19.025 1.00 85.94 349 ALA A C 1
ATOM 2757 O O . ALA A 1 349 ? -10.674 7.022 20.006 1.00 85.94 349 ALA A O 1
ATOM 2758 N N . TYR A 1 350 ? -12.465 8.043 19.109 1.00 87.25 350 TYR A N 1
ATOM 2759 C CA . TYR A 1 350 ? -13.012 8.517 20.375 1.00 87.25 350 TYR A CA 1
ATOM 2760 C C . TYR A 1 350 ? -13.871 7.432 21.024 1.00 87.25 350 TYR A C 1
ATOM 2762 O O . TYR A 1 350 ? -14.858 6.988 20.443 1.00 87.25 350 TYR A O 1
ATOM 2770 N N . PHE A 1 351 ? -13.533 7.061 22.258 1.00 88.50 351 PHE A N 1
ATOM 2771 C CA . PHE A 1 351 ? -14.287 6.095 23.055 1.00 88.50 351 PHE A CA 1
ATOM 2772 C C . PHE A 1 351 ? -14.930 6.770 24.258 1.00 88.50 351 PHE A C 1
ATOM 2774 O O . PHE A 1 351 ? -14.248 7.443 25.041 1.00 88.50 351 PHE A O 1
ATOM 2781 N N . CYS A 1 352 ? -16.234 6.556 24.421 1.00 89.44 352 CYS A N 1
ATOM 2782 C CA . CYS A 1 352 ? -16.962 7.002 25.598 1.00 89.44 352 CYS A CA 1
ATOM 2783 C C . CYS A 1 352 ? -16.457 6.262 26.849 1.00 89.44 352 CYS A C 1
ATOM 2785 O O . CYS A 1 352 ? -16.305 5.043 26.836 1.00 89.44 352 CYS A O 1
ATOM 2787 N N . GLN A 1 353 ? -16.184 6.999 27.925 1.00 86.38 353 GLN A N 1
ATOM 2788 C CA . GLN A 1 353 ? -15.728 6.449 29.206 1.00 86.38 353 GLN A CA 1
ATOM 2789 C C . GLN A 1 353 ? -16.870 6.007 30.119 1.00 86.38 353 GLN A C 1
ATOM 2791 O O . GLN A 1 353 ? -16.633 5.300 31.097 1.00 86.38 353 GLN A O 1
ATOM 2796 N N . SER A 1 354 ? -18.105 6.399 29.813 1.00 76.69 354 SER A N 1
ATOM 2797 C CA . SER A 1 354 ? -19.269 5.999 30.593 1.00 76.69 354 SER A CA 1
ATOM 2798 C C . SER A 1 354 ? -19.551 4.513 30.346 1.00 76.69 354 SER A C 1
ATOM 2800 O O . SER A 1 354 ? -20.266 4.152 29.420 1.00 76.69 354 SER A O 1
ATOM 2802 N N . LYS A 1 355 ? -18.990 3.634 31.187 1.00 53.72 355 LYS A N 1
ATOM 2803 C CA . LYS A 1 355 ? -19.273 2.183 31.215 1.00 53.72 355 LYS A CA 1
ATOM 2804 C C . LYS A 1 355 ? -20.691 1.829 31.708 1.00 53.72 355 LYS A C 1
ATOM 2806 O O . LYS A 1 355 ? -20.974 0.661 31.945 1.00 53.72 355 LYS A O 1
ATOM 2811 N N . PHE A 1 356 ? -21.582 2.807 31.859 1.00 42.81 356 PHE A N 1
ATOM 2812 C CA . PHE A 1 356 ? -22.927 2.618 32.392 1.00 42.81 356 PHE A CA 1
ATOM 2813 C C . PHE A 1 356 ? -23.967 3.263 31.480 1.00 42.81 356 PHE A C 1
ATOM 2815 O O . PHE A 1 356 ? -24.243 4.451 31.595 1.00 42.81 356 PHE A O 1
ATOM 2822 N N . MET A 1 357 ? -24.547 2.455 30.597 1.00 31.06 357 MET A N 1
ATOM 2823 C CA . MET A 1 357 ? -25.997 2.402 30.405 1.00 31.06 357 MET A CA 1
ATOM 2824 C C . MET A 1 357 ? -26.344 0.974 29.980 1.00 31.06 357 MET A C 1
ATOM 2826 O O . MET A 1 357 ? -26.389 0.643 28.802 1.00 31.06 357 MET A O 1
ATOM 2830 N N . TYR A 1 358 ? -26.521 0.109 30.980 1.00 30.06 358 TYR A N 1
ATOM 2831 C CA . TYR A 1 358 ? -27.591 -0.876 30.897 1.00 30.06 358 TYR A CA 1
ATOM 2832 C C . TYR A 1 358 ? -28.888 -0.076 31.004 1.00 30.06 358 TYR A C 1
ATOM 2834 O O . TYR A 1 358 ? -29.026 0.633 31.997 1.00 30.06 358 TYR A O 1
ATOM 2842 N N . TYR A 1 359 ? -29.735 -0.118 29.977 1.00 29.56 359 TYR A N 1
ATOM 2843 C CA . TYR A 1 359 ? -31.190 -0.316 30.038 1.00 29.56 359 TYR A CA 1
ATOM 2844 C C . TYR A 1 359 ? -31.708 -0.562 28.624 1.00 29.56 359 TYR A C 1
ATOM 2846 O O . TYR A 1 359 ? -31.396 0.264 27.736 1.00 29.56 359 TYR A O 1
#